Protein AF-A0A7Z9CWV0-F1 (afdb_monomer_lite)

Foldseek 3Di:
DDVVVVVVVVVVVVVVVVVVVVVVPPDPPPPVVCVLQPPLLLVLLQVLQVLPPVRLQVLQVLVQADDPVSPGRDSVVVCLQSDPVHPHHDDVVSSVSSCVVSVHCSNVQSVQVVVVHGDADADDDPPDDLVCLVVLVVQLVVLVVVLVVLVCVCPVVPDRDPVSVVVNVVSVSVNVNSVNNSVVSCCVVPPDPDPPPPVVPPDPDDDPDDDPDDDDDDD

Structure (mmCIF, N/CA/C/O backbone):
data_AF-A0A7Z9CWV0-F1
#
_entry.id   AF-A0A7Z9CWV0-F1
#
loop_
_atom_site.group_PDB
_atom_site.id
_atom_site.type_symbol
_atom_site.label_atom_id
_atom_site.label_alt_id
_atom_site.label_comp_id
_atom_site.label_asym_id
_atom_site.label_entity_id
_atom_site.label_seq_id
_atom_site.pdbx_PDB_ins_code
_atom_site.Cartn_x
_atom_site.Cartn_y
_atom_site.Cartn_z
_atom_site.occupancy
_atom_site.B_iso_or_equiv
_atom_site.auth_seq_id
_atom_site.auth_comp_id
_atom_site.auth_asym_id
_atom_site.auth_atom_id
_atom_site.pdbx_PDB_model_num
ATOM 1 N N . MET A 1 1 ? -2.417 -56.292 -56.682 1.00 54.19 1 MET A N 1
ATOM 2 C CA . MET A 1 1 ? -2.441 -55.593 -55.379 1.00 54.19 1 MET A CA 1
ATOM 3 C C . MET A 1 1 ? -1.048 -55.048 -55.139 1.00 54.19 1 MET A C 1
ATOM 5 O O . MET A 1 1 ? -0.138 -55.827 -54.894 1.00 54.19 1 MET A O 1
ATOM 9 N N . ASP A 1 2 ? -0.863 -53.747 -55.350 1.00 70.00 2 ASP A N 1
ATOM 10 C CA . ASP A 1 2 ? 0.458 -53.117 -55.401 1.00 70.00 2 ASP A CA 1
ATOM 11 C C . ASP A 1 2 ? 0.915 -52.701 -53.991 1.00 70.00 2 ASP A C 1
ATOM 13 O O . ASP A 1 2 ? 0.515 -51.662 -53.455 1.00 70.00 2 ASP A O 1
ATOM 17 N N . TYR A 1 3 ? 1.692 -53.579 -53.351 1.00 63.16 3 TYR A N 1
ATOM 18 C CA . TYR A 1 3 ? 2.145 -53.441 -51.962 1.00 63.16 3 TYR A CA 1
ATOM 19 C C . TYR A 1 3 ? 2.967 -52.164 -51.726 1.00 63.16 3 TYR A C 1
ATOM 21 O O . TYR A 1 3 ? 2.880 -51.568 -50.651 1.00 63.16 3 TYR A O 1
ATOM 29 N N . LEU A 1 4 ? 3.706 -51.695 -52.735 1.00 71.12 4 LEU A N 1
ATOM 30 C CA . LEU A 1 4 ? 4.510 -50.473 -52.649 1.00 71.12 4 LEU A CA 1
ATOM 31 C C . LEU A 1 4 ? 3.633 -49.222 -52.485 1.00 71.12 4 LEU A C 1
ATOM 33 O O . LEU A 1 4 ? 3.921 -48.364 -51.648 1.00 71.12 4 LEU A O 1
ATOM 37 N N . SER A 1 5 ? 2.504 -49.165 -53.199 1.00 76.81 5 SER A N 1
ATOM 38 C CA . SER A 1 5 ? 1.524 -48.076 -53.083 1.00 76.81 5 SER A CA 1
ATOM 39 C C . SER A 1 5 ? 0.884 -48.018 -51.690 1.00 76.81 5 SER A C 1
ATOM 41 O O . SER A 1 5 ? 0.669 -46.936 -51.135 1.00 76.81 5 SER A O 1
ATOM 43 N N . ALA A 1 6 ? 0.599 -49.181 -51.095 1.00 74.38 6 ALA A N 1
ATOM 44 C CA . ALA A 1 6 ? 0.007 -49.267 -49.762 1.00 74.38 6 ALA A CA 1
ATOM 45 C C . ALA A 1 6 ? 0.977 -48.785 -48.668 1.00 74.38 6 ALA A C 1
ATOM 47 O O . ALA A 1 6 ? 0.573 -48.030 -47.781 1.00 74.38 6 ALA A O 1
ATOM 48 N N . ILE A 1 7 ? 2.261 -49.146 -48.771 1.00 77.94 7 ILE A N 1
ATOM 49 C CA . ILE A 1 7 ? 3.304 -48.733 -47.819 1.00 77.94 7 ILE A CA 1
ATOM 50 C C . ILE A 1 7 ? 3.534 -47.216 -47.877 1.00 77.94 7 ILE A C 1
ATOM 52 O O . ILE A 1 7 ? 3.599 -46.565 -46.833 1.00 77.94 7 ILE A O 1
ATOM 56 N N . GLN A 1 8 ? 3.574 -46.620 -49.075 1.00 76.00 8 GLN A N 1
ATOM 57 C CA . GLN A 1 8 ? 3.697 -45.162 -49.220 1.00 76.00 8 GLN A CA 1
ATOM 58 C C . GLN A 1 8 ? 2.506 -44.409 -48.616 1.00 76.00 8 GLN A C 1
ATOM 60 O O . GLN A 1 8 ? 2.696 -43.404 -47.928 1.00 76.00 8 GLN A O 1
ATOM 65 N N . LYS A 1 9 ? 1.277 -44.901 -48.816 1.00 79.12 9 LYS A N 1
ATOM 66 C CA . LYS A 1 9 ? 0.073 -44.293 -48.225 1.00 79.12 9 LYS A CA 1
ATOM 67 C C . LYS A 1 9 ? 0.098 -44.348 -46.695 1.00 79.12 9 LYS A C 1
ATOM 69 O O . LYS A 1 9 ? -0.224 -43.348 -46.052 1.00 79.12 9 LYS A O 1
ATOM 74 N N . LEU A 1 10 ? 0.544 -45.469 -46.127 1.00 78.00 10 LEU A N 1
ATOM 75 C CA . LEU A 1 10 ? 0.729 -45.640 -44.683 1.00 78.00 10 LEU A CA 1
ATOM 76 C C . LEU A 1 10 ? 1.792 -44.690 -44.119 1.00 78.00 10 LEU A C 1
ATOM 78 O O . LEU A 1 10 ? 1.538 -44.022 -43.119 1.00 78.00 10 LEU A O 1
ATOM 82 N N . ALA A 1 11 ? 2.941 -44.551 -44.785 1.00 72.31 11 ALA A N 1
ATOM 83 C CA . ALA A 1 11 ? 4.003 -43.639 -44.356 1.00 72.31 11 ALA A CA 1
ATOM 84 C C . ALA A 1 11 ? 3.541 -42.168 -44.344 1.00 72.31 11 ALA A C 1
ATOM 86 O O . ALA A 1 11 ? 3.802 -41.433 -43.389 1.00 72.31 11 ALA A O 1
ATOM 87 N N . VAL A 1 12 ? 2.785 -41.745 -45.364 1.00 76.06 12 VAL A N 1
ATOM 88 C CA . VAL A 1 12 ? 2.207 -40.391 -45.433 1.00 76.06 12 VAL A CA 1
ATOM 89 C C . VAL A 1 12 ? 1.156 -40.175 -44.340 1.00 76.06 12 VAL A C 1
ATOM 91 O O . VAL A 1 12 ? 1.118 -39.107 -43.726 1.00 76.06 12 VAL A O 1
ATOM 94 N N . GLN A 1 13 ? 0.315 -41.174 -44.061 1.00 69.56 13 GLN A N 1
ATOM 95 C CA . GLN A 1 13 ? -0.677 -41.096 -42.986 1.00 69.56 13 GLN A CA 1
ATOM 96 C C . GLN A 1 13 ? -0.030 -41.021 -41.602 1.00 69.56 13 GLN A C 1
ATOM 98 O O . GLN A 1 13 ? -0.477 -40.216 -40.784 1.00 69.56 13 GLN A O 1
ATOM 103 N N . LEU A 1 14 ? 1.031 -41.794 -41.352 1.00 66.25 14 LEU A N 1
ATOM 104 C CA . LEU A 1 14 ? 1.787 -41.757 -40.098 1.00 66.25 14 LEU A CA 1
ATOM 105 C C . LEU A 1 14 ? 2.478 -40.401 -39.901 1.00 66.25 14 LEU A C 1
ATOM 107 O O . LEU A 1 14 ? 2.337 -39.807 -38.835 1.00 66.25 14 LEU A O 1
ATOM 111 N N . ARG A 1 15 ? 3.103 -39.837 -40.946 1.00 64.69 15 ARG A N 1
ATOM 112 C CA . ARG A 1 15 ? 3.696 -38.487 -40.889 1.00 64.69 15 ARG A CA 1
ATOM 113 C C . ARG A 1 15 ? 2.646 -37.404 -40.601 1.00 64.69 15 ARG A C 1
ATOM 115 O O . ARG A 1 15 ? 2.866 -36.551 -39.750 1.00 64.69 15 ARG A O 1
ATOM 122 N N . LYS A 1 16 ? 1.467 -37.468 -41.236 1.00 64.75 16 LYS A N 1
ATOM 123 C CA . LYS A 1 16 ? 0.340 -36.550 -40.954 1.00 64.75 16 LYS A CA 1
ATOM 124 C C . LYS A 1 16 ? -0.263 -36.733 -39.557 1.00 64.75 16 LYS A C 1
ATOM 126 O O . LYS A 1 16 ? -0.931 -35.832 -39.058 1.00 64.75 16 LYS A O 1
ATOM 131 N N . ARG A 1 17 ? -0.121 -37.911 -38.946 1.00 59.34 17 ARG A N 1
ATOM 132 C CA . ARG A 1 17 ? -0.566 -38.172 -37.568 1.00 59.34 17 ARG A CA 1
ATOM 133 C C . ARG A 1 17 ? 0.427 -37.599 -36.562 1.00 59.34 17 ARG A C 1
ATOM 135 O O . ARG A 1 17 ? -0.011 -36.958 -35.618 1.00 59.34 17 ARG A O 1
ATOM 142 N N . ASN A 1 18 ? 1.726 -37.746 -36.821 1.00 52.91 18 ASN A N 1
ATOM 143 C CA . ASN A 1 18 ? 2.777 -37.153 -35.996 1.00 52.91 18 ASN A CA 1
ATOM 144 C C . ASN A 1 18 ? 2.731 -35.622 -36.030 1.00 52.91 18 ASN A C 1
ATOM 146 O O . ASN A 1 18 ? 2.699 -35.030 -34.964 1.00 52.91 18 ASN A O 1
ATOM 150 N N . HIS A 1 19 ? 2.578 -34.990 -37.201 1.00 53.50 19 HIS A N 1
ATOM 151 C CA . HIS A 1 19 ? 2.419 -33.529 -37.264 1.00 53.50 19 HIS A CA 1
ATOM 152 C C . HIS A 1 19 ? 1.150 -33.023 -36.561 1.00 53.50 19 HIS A C 1
ATOM 154 O O . HIS A 1 19 ? 1.193 -31.995 -35.899 1.00 53.50 19 HIS A O 1
ATOM 160 N N . ARG A 1 20 ? 0.034 -33.767 -36.624 1.00 52.03 20 ARG A N 1
ATOM 161 C CA . ARG A 1 20 ? -1.176 -33.424 -35.851 1.00 52.03 20 ARG A CA 1
ATOM 162 C C . ARG A 1 20 ? -0.990 -33.605 -34.343 1.00 52.03 20 ARG A C 1
ATOM 164 O O . ARG A 1 20 ? -1.567 -32.843 -33.579 1.00 52.03 20 ARG A O 1
ATOM 171 N N . ASN A 1 21 ? -0.197 -34.586 -33.912 1.00 50.38 21 ASN A N 1
ATOM 172 C CA . ASN A 1 21 ? 0.154 -34.759 -32.501 1.00 50.38 21 ASN A CA 1
ATOM 173 C C . ASN A 1 21 ? 1.151 -33.691 -32.020 1.00 50.38 21 ASN A C 1
ATOM 175 O O . ASN A 1 21 ? 1.029 -33.248 -30.885 1.00 50.38 21 ASN A O 1
ATOM 179 N N . GLU A 1 22 ? 2.074 -33.241 -32.874 1.00 49.53 22 GLU A N 1
ATOM 180 C CA . GLU A 1 22 ? 2.975 -32.113 -32.596 1.00 49.53 22 GLU A CA 1
ATOM 181 C C . GLU A 1 22 ? 2.195 -30.788 -32.489 1.00 49.53 22 GLU A C 1
ATOM 183 O O . GLU A 1 22 ? 2.432 -30.022 -31.555 1.00 49.53 22 GLU A O 1
ATOM 188 N N . GLU A 1 23 ? 1.194 -30.555 -33.352 1.00 45.69 23 GLU A N 1
ATOM 189 C CA . GLU A 1 23 ? 0.276 -29.402 -33.264 1.00 45.69 23 GLU A CA 1
ATOM 190 C C . GLU A 1 23 ? -0.629 -29.440 -32.018 1.00 45.69 23 GLU A C 1
ATOM 192 O O . GLU A 1 23 ? -0.936 -28.395 -31.446 1.00 45.69 23 GLU A O 1
ATOM 197 N N . LEU A 1 24 ? -1.012 -30.629 -31.535 1.00 47.25 24 LEU A N 1
ATOM 198 C CA . LEU A 1 24 ? -1.749 -30.809 -30.272 1.00 47.25 24 LEU A CA 1
ATOM 199 C C . LEU A 1 24 ? -0.884 -30.583 -29.018 1.00 47.25 24 LEU A C 1
ATOM 201 O O . LEU A 1 24 ? -1.423 -30.473 -27.916 1.00 47.25 24 LEU A O 1
ATOM 205 N N . THR A 1 25 ? 0.436 -30.474 -29.185 1.00 42.81 25 THR A N 1
ATOM 206 C CA . THR A 1 25 ? 1.398 -30.121 -28.130 1.00 42.81 25 THR A CA 1
ATOM 207 C C . THR A 1 25 ? 2.013 -28.734 -28.320 1.00 42.81 25 THR A C 1
ATOM 209 O O . THR A 1 25 ? 3.060 -28.442 -27.745 1.00 42.81 25 THR A O 1
ATOM 212 N N . VAL A 1 26 ? 1.375 -27.840 -29.086 1.00 46.00 26 VAL A N 1
ATOM 213 C CA . VAL A 1 26 ? 1.694 -26.408 -29.001 1.00 46.00 26 VAL A CA 1
ATOM 214 C C . VAL A 1 26 ? 1.243 -25.940 -27.620 1.00 46.00 26 VAL A C 1
ATOM 216 O O . VAL A 1 26 ? 0.052 -25.879 -27.318 1.00 46.00 26 VAL A O 1
ATOM 219 N N . GLY A 1 27 ? 2.236 -25.742 -26.753 1.00 49.44 27 GLY A N 1
ATOM 220 C CA . GLY A 1 27 ? 2.089 -25.622 -25.312 1.00 49.44 27 GLY A CA 1
ATOM 221 C C . GLY A 1 27 ? 0.950 -24.707 -24.890 1.00 49.44 27 GLY A C 1
ATOM 222 O O . GLY A 1 27 ? 1.013 -23.493 -25.076 1.00 49.44 27 GLY A O 1
ATOM 223 N N . LYS A 1 28 ? -0.047 -25.286 -24.210 1.00 47.38 28 LYS A N 1
ATOM 224 C CA . LYS A 1 28 ? -0.750 -24.531 -23.176 1.00 47.38 28 LYS A CA 1
ATOM 225 C C . LYS A 1 28 ? 0.336 -24.044 -22.233 1.00 47.38 28 LYS A C 1
ATOM 227 O O . LYS A 1 28 ? 0.983 -24.861 -21.575 1.00 47.38 28 LYS A O 1
ATOM 232 N N . GLU A 1 29 ? 0.607 -22.744 -22.265 1.00 52.81 29 GLU A N 1
ATOM 233 C CA . GLU A 1 29 ? 1.508 -22.138 -21.303 1.00 52.81 29 GLU A CA 1
ATOM 234 C C . GLU A 1 29 ? 1.082 -22.611 -19.913 1.00 52.81 29 GLU A C 1
ATOM 236 O O . GLU A 1 29 ? -0.108 -22.556 -19.594 1.00 52.81 29 GLU A O 1
ATOM 241 N N . PRO A 1 30 ? 2.001 -23.187 -19.128 1.00 54.84 30 PRO A N 1
ATOM 242 C CA . PRO A 1 30 ? 1.620 -23.774 -17.861 1.00 54.84 30 PRO A CA 1
ATOM 243 C C . PRO A 1 30 ? 1.053 -22.677 -16.957 1.00 54.84 30 PRO A C 1
ATOM 245 O O . PRO A 1 30 ? 1.589 -21.572 -16.921 1.00 54.84 30 PRO A O 1
ATOM 248 N N . GLU A 1 31 ? -0.026 -22.996 -16.244 1.00 53.91 31 GLU A N 1
ATOM 249 C CA . GLU A 1 31 ? -0.829 -22.079 -15.417 1.00 53.91 31 GLU A CA 1
ATOM 250 C C . GLU A 1 31 ? 0.042 -21.195 -14.497 1.00 53.91 31 GLU A C 1
ATOM 252 O O . GLU A 1 31 ? -0.200 -19.995 -14.362 1.00 53.91 31 GLU A O 1
ATOM 257 N N . TRP A 1 32 ? 1.174 -21.739 -14.025 1.00 54.62 32 TRP A N 1
ATOM 258 C CA . TRP A 1 32 ? 2.161 -21.025 -13.210 1.00 54.62 32 TRP A CA 1
ATOM 259 C C . TRP A 1 32 ? 2.758 -19.772 -13.866 1.00 54.62 32 TRP A C 1
ATOM 261 O O . TRP A 1 32 ? 3.225 -18.881 -13.159 1.00 54.62 32 TRP A O 1
ATOM 271 N N . LYS A 1 33 ? 2.796 -19.670 -15.204 1.00 55.62 33 LYS A N 1
ATOM 272 C CA . LYS A 1 33 ? 3.286 -18.462 -15.893 1.00 55.62 33 LYS A CA 1
ATOM 273 C C . LYS A 1 33 ? 2.402 -17.253 -15.588 1.00 55.62 33 LYS A C 1
ATOM 275 O O . LYS A 1 33 ? 2.931 -16.156 -15.445 1.00 55.62 33 LYS A O 1
ATOM 280 N N . VAL A 1 34 ? 1.093 -17.465 -15.440 1.00 59.59 34 VAL A N 1
ATOM 281 C CA . VAL A 1 34 ? 0.138 -16.433 -15.005 1.00 59.59 34 VAL A CA 1
ATOM 282 C C . VAL A 1 34 ? 0.316 -16.137 -13.513 1.00 59.59 34 VAL A C 1
ATOM 284 O O . VAL A 1 34 ? 0.242 -14.978 -13.105 1.00 59.59 34 VAL A O 1
ATOM 287 N N . ASP A 1 35 ? 0.643 -17.153 -12.711 1.00 66.94 35 ASP A N 1
ATOM 288 C CA . ASP A 1 35 ? 0.876 -16.994 -11.268 1.00 66.94 35 ASP A CA 1
ATOM 289 C C . ASP A 1 35 ? 2.142 -16.195 -10.933 1.00 66.94 35 ASP A C 1
ATOM 291 O O . ASP A 1 35 ? 2.212 -15.575 -9.872 1.00 66.94 35 ASP A O 1
ATOM 295 N N . LYS A 1 36 ? 3.144 -16.169 -11.824 1.00 76.81 36 LYS A N 1
ATOM 296 C CA . LYS A 1 36 ? 4.397 -15.429 -11.592 1.00 76.81 36 LYS A CA 1
ATOM 297 C C . LYS A 1 36 ? 4.205 -13.919 -11.497 1.00 76.81 36 LYS A C 1
ATOM 299 O O . LYS A 1 36 ? 4.936 -13.264 -10.758 1.00 76.81 36 LYS A O 1
ATOM 304 N N . GLN A 1 37 ? 3.263 -13.369 -12.258 1.00 86.88 37 GLN A N 1
ATOM 305 C CA . GLN A 1 37 ? 2.945 -11.946 -12.229 1.00 86.88 37 GLN A CA 1
ATOM 306 C C . GLN A 1 37 ? 1.440 -11.745 -12.459 1.00 86.88 37 GLN A C 1
ATOM 308 O O . GLN A 1 37 ? 0.993 -11.475 -13.577 1.00 86.88 37 GLN A O 1
ATOM 313 N N . PRO A 1 38 ? 0.631 -11.903 -11.403 1.00 89.94 38 PRO A N 1
ATOM 314 C CA . PRO A 1 38 ? -0.812 -11.917 -11.542 1.00 89.94 38 PRO A CA 1
ATOM 315 C C . PRO A 1 38 ? -1.363 -10.528 -11.886 1.00 89.94 38 PRO A C 1
ATOM 317 O O . PRO A 1 38 ? -0.823 -9.496 -11.482 1.00 89.94 38 PRO A O 1
ATOM 320 N N . ALA A 1 39 ? -2.501 -10.498 -12.584 1.00 91.50 39 ALA A N 1
ATOM 321 C CA . ALA A 1 39 ? -3.106 -9.261 -13.084 1.00 91.50 39 ALA A CA 1
ATOM 322 C C . ALA A 1 39 ? -3.410 -8.226 -11.984 1.00 91.50 39 ALA A C 1
ATOM 324 O O . ALA A 1 39 ? -3.278 -7.028 -12.225 1.00 91.50 39 ALA A O 1
ATOM 325 N N . TRP A 1 40 ? -3.767 -8.673 -10.774 1.00 93.25 40 TRP A N 1
ATOM 326 C CA . TRP A 1 40 ? -4.017 -7.781 -9.635 1.00 93.25 40 TRP A CA 1
ATOM 327 C C . TRP A 1 40 ? -2.750 -7.027 -9.202 1.00 93.25 40 TRP A C 1
ATOM 329 O O . TRP A 1 40 ? -2.824 -5.843 -8.880 1.00 93.25 40 TRP A O 1
ATOM 339 N N . LEU A 1 41 ? -1.583 -7.679 -9.250 1.00 94.31 41 LEU A N 1
ATOM 340 C CA . LEU A 1 41 ? -0.305 -7.066 -8.890 1.00 94.31 41 LEU A CA 1
ATOM 341 C C . LEU A 1 41 ? 0.132 -6.082 -9.975 1.00 94.31 41 LEU A C 1
ATOM 343 O O . LEU A 1 41 ? 0.532 -4.962 -9.672 1.00 94.31 41 LEU A O 1
ATOM 347 N N . VAL A 1 42 ? -0.019 -6.467 -11.247 1.00 95.31 42 VAL A N 1
ATOM 348 C CA . VAL A 1 42 ? 0.245 -5.576 -12.389 1.00 95.31 42 VAL A CA 1
ATOM 349 C C . VAL A 1 42 ? -0.628 -4.324 -12.313 1.00 95.31 42 VAL A C 1
ATOM 351 O O . VAL A 1 42 ? -0.129 -3.222 -12.528 1.00 95.31 42 VAL A O 1
ATOM 354 N N . ALA A 1 43 ? -1.914 -4.466 -11.985 1.00 96.56 43 ALA A N 1
ATOM 355 C CA . ALA A 1 43 ? -2.818 -3.332 -11.824 1.00 96.56 43 ALA A CA 1
ATOM 356 C C . ALA A 1 43 ? -2.360 -2.387 -10.701 1.00 96.56 43 ALA A C 1
ATOM 358 O O . ALA A 1 43 ? -2.333 -1.174 -10.909 1.00 96.56 43 ALA A O 1
ATOM 359 N N . ALA A 1 44 ? -1.938 -2.931 -9.556 1.00 97.69 44 ALA A N 1
ATOM 360 C CA . ALA A 1 44 ? -1.411 -2.141 -8.447 1.00 97.69 44 ALA A CA 1
ATOM 361 C C . ALA A 1 44 ? -0.129 -1.381 -8.828 1.00 97.69 44 ALA A C 1
ATOM 363 O O . ALA A 1 44 ? -0.044 -0.181 -8.586 1.00 97.69 44 ALA A O 1
ATOM 364 N N . ILE A 1 45 ? 0.823 -2.037 -9.504 1.00 98.00 45 ILE A N 1
ATOM 365 C CA . ILE A 1 45 ? 2.066 -1.398 -9.974 1.00 98.00 45 ILE A CA 1
ATOM 366 C C . ILE A 1 45 ? 1.762 -0.278 -10.974 1.00 98.00 45 ILE A C 1
ATOM 368 O O . ILE A 1 45 ? 2.310 0.815 -10.870 1.00 98.00 45 ILE A O 1
ATOM 372 N N . ARG A 1 46 ? 0.860 -0.520 -11.934 1.00 97.94 46 ARG A N 1
ATOM 373 C CA . ARG A 1 46 ? 0.451 0.506 -12.904 1.00 97.94 46 ARG A CA 1
ATOM 374 C C . ARG A 1 46 ? -0.187 1.711 -12.224 1.00 97.94 46 ARG A C 1
ATOM 376 O O . ARG A 1 46 ? 0.058 2.829 -12.660 1.00 97.94 46 ARG A O 1
ATOM 383 N N . ARG A 1 47 ? -0.984 1.484 -11.176 1.00 97.94 47 ARG A N 1
ATOM 384 C CA . ARG A 1 47 ? -1.594 2.554 -10.383 1.00 97.94 47 ARG A CA 1
ATOM 385 C C . ARG A 1 47 ? -0.538 3.362 -9.630 1.00 97.94 47 ARG A C 1
ATOM 387 O O . ARG A 1 47 ? -0.547 4.576 -9.732 1.00 97.94 47 ARG A O 1
ATOM 394 N N . THR A 1 48 ? 0.414 2.695 -8.976 1.00 98.25 48 THR A N 1
ATOM 395 C CA . THR A 1 48 ? 1.568 3.351 -8.340 1.00 98.25 48 THR A CA 1
ATOM 396 C C . THR A 1 48 ? 2.357 4.213 -9.322 1.00 98.25 48 THR A C 1
ATOM 398 O O . THR A 1 48 ? 2.670 5.351 -9.005 1.00 98.25 48 THR A O 1
ATOM 401 N N . ILE A 1 49 ? 2.639 3.704 -10.527 1.00 98.06 49 ILE A N 1
ATOM 402 C CA . ILE A 1 49 ? 3.325 4.489 -11.562 1.00 98.06 49 ILE A CA 1
ATOM 403 C C . ILE A 1 49 ? 2.470 5.683 -11.995 1.00 98.06 49 ILE A C 1
ATOM 405 O O . ILE A 1 49 ? 3.007 6.763 -12.180 1.00 98.06 49 ILE A O 1
ATOM 409 N N . ALA A 1 50 ? 1.159 5.508 -12.173 1.00 97.25 50 ALA A N 1
ATOM 410 C CA . ALA A 1 50 ? 0.268 6.580 -12.615 1.00 97.25 50 ALA A CA 1
ATOM 411 C C . ALA A 1 50 ? 0.144 7.738 -11.609 1.00 97.25 50 ALA A C 1
ATOM 413 O O . ALA A 1 50 ? -0.139 8.854 -12.034 1.00 97.25 50 ALA A O 1
ATOM 414 N N . ASP A 1 51 ? 0.369 7.476 -10.319 1.00 97.06 51 ASP A N 1
ATOM 415 C CA . ASP A 1 51 ? 0.337 8.493 -9.262 1.00 97.06 51 ASP A CA 1
ATOM 416 C C . ASP A 1 51 ? 1.662 9.280 -9.139 1.00 97.06 51 ASP A C 1
ATOM 418 O O . ASP A 1 51 ? 1.715 10.271 -8.412 1.00 97.06 51 ASP A O 1
ATOM 422 N N . LEU A 1 52 ? 2.723 8.891 -9.862 1.00 97.12 52 LEU A N 1
ATOM 423 C CA . LEU A 1 52 ? 3.940 9.702 -9.980 1.00 97.12 52 LEU A CA 1
ATOM 424 C C . LEU A 1 52 ? 3.688 10.932 -10.877 1.00 97.12 52 LEU A C 1
ATOM 426 O O . LEU A 1 52 ? 3.047 10.781 -11.925 1.00 97.12 52 LEU A O 1
ATOM 430 N N . PRO A 1 53 ? 4.227 12.122 -10.538 1.00 95.19 53 PRO A N 1
ATOM 431 C CA . PRO A 1 53 ? 4.065 13.356 -11.315 1.00 95.19 53 PRO A CA 1
ATOM 432 C C . PRO A 1 53 ? 4.266 13.215 -12.833 1.00 95.19 53 PRO A C 1
ATOM 434 O O . PRO A 1 53 ? 3.499 13.788 -13.612 1.00 95.19 53 PRO A O 1
ATOM 437 N N . HIS A 1 54 ? 5.262 12.436 -13.266 1.00 95.44 54 HIS A N 1
ATOM 438 C CA . HIS A 1 54 ? 5.557 12.180 -14.683 1.00 95.44 54 HIS A CA 1
ATOM 439 C C . HIS A 1 54 ? 5.381 10.711 -15.095 1.00 95.44 54 HIS A C 1
ATOM 441 O O . HIS A 1 54 ? 5.868 10.270 -16.145 1.00 95.44 54 HIS A O 1
ATOM 447 N N . GLY A 1 55 ? 4.635 9.938 -14.306 1.00 96.81 55 GLY A N 1
ATOM 448 C CA . GLY A 1 55 ? 4.223 8.588 -14.658 1.00 96.81 55 GLY A CA 1
ATOM 449 C C . GLY A 1 55 ? 5.392 7.640 -14.947 1.00 96.81 55 GLY A C 1
ATOM 450 O O . GLY A 1 55 ? 6.331 7.495 -14.169 1.00 96.81 55 GLY A O 1
ATOM 451 N N . TYR A 1 56 ? 5.343 6.981 -16.110 1.00 97.44 56 TYR A N 1
ATOM 452 C CA . TYR A 1 56 ? 6.361 6.009 -16.535 1.00 97.44 56 TYR A CA 1
ATOM 453 C C . TYR A 1 56 ? 7.746 6.616 -16.781 1.00 97.44 56 TYR A C 1
ATOM 455 O O . TYR A 1 56 ? 8.725 5.875 -16.775 1.00 97.44 56 TYR A O 1
ATOM 463 N N . GLU A 1 57 ? 7.830 7.917 -17.061 1.00 96.88 57 GLU A N 1
ATOM 464 C CA . GLU A 1 57 ? 9.108 8.586 -17.318 1.00 96.88 57 GLU A CA 1
ATOM 465 C C . GLU A 1 57 ? 9.916 8.702 -16.030 1.00 96.88 57 GLU A C 1
ATOM 467 O O . GLU A 1 57 ? 10.995 8.128 -15.925 1.00 96.88 57 GLU A O 1
ATOM 472 N N . GLU A 1 58 ? 9.308 9.302 -15.012 1.00 97.31 58 GLU A N 1
ATOM 473 C CA . GLU A 1 58 ? 9.871 9.402 -13.667 1.00 97.31 58 GLU A CA 1
ATOM 474 C C . GLU A 1 58 ? 10.064 8.027 -13.024 1.00 97.31 58 GLU A C 1
ATOM 476 O O . GLU A 1 58 ? 11.083 7.785 -12.387 1.00 97.31 58 GLU A O 1
ATOM 481 N N . ALA A 1 59 ? 9.164 7.065 -13.261 1.00 98.12 59 ALA A N 1
ATOM 482 C CA . ALA A 1 59 ? 9.387 5.696 -12.802 1.00 98.12 59 ALA A CA 1
ATOM 483 C C . ALA A 1 59 ? 10.668 5.076 -13.389 1.00 98.12 59 ALA A C 1
ATOM 485 O O . ALA A 1 59 ? 11.372 4.340 -12.699 1.00 98.12 59 ALA A O 1
ATOM 486 N N . ALA A 1 60 ? 10.975 5.346 -14.662 1.00 97.94 60 ALA A N 1
ATOM 487 C CA . ALA A 1 60 ? 12.202 4.861 -15.283 1.00 97.94 60 ALA A CA 1
ATOM 488 C C . ALA A 1 60 ? 13.434 5.578 -14.709 1.00 97.94 60 ALA A C 1
ATOM 490 O O . ALA A 1 60 ? 14.427 4.912 -14.430 1.00 97.94 60 ALA A O 1
ATOM 491 N N . GLU A 1 61 ? 13.352 6.886 -14.456 1.00 97.44 61 GLU A N 1
ATOM 492 C CA . GLU A 1 61 ? 14.423 7.662 -13.813 1.00 97.44 61 GLU A CA 1
ATOM 493 C C . GLU A 1 61 ? 14.725 7.178 -12.391 1.00 97.44 61 GLU A C 1
ATOM 495 O O . GLU A 1 61 ? 15.881 6.885 -12.081 1.00 97.44 61 GLU A O 1
ATOM 500 N N . ILE A 1 62 ? 13.695 7.012 -11.552 1.00 97.69 62 ILE A N 1
ATOM 501 C CA . ILE A 1 62 ? 13.813 6.504 -10.173 1.00 97.69 62 ILE A CA 1
ATOM 502 C C . ILE A 1 62 ? 14.493 5.129 -10.154 1.00 97.69 62 ILE A C 1
ATOM 504 O O . ILE A 1 62 ? 15.300 4.835 -9.273 1.00 97.69 62 ILE A O 1
ATOM 508 N N . LEU A 1 63 ? 14.178 4.278 -11.134 1.00 97.56 63 LEU A N 1
ATOM 509 C CA . LEU A 1 63 ? 14.747 2.935 -11.261 1.00 97.56 63 LEU A CA 1
ATOM 510 C C . LEU A 1 63 ? 16.098 2.902 -11.995 1.00 97.56 63 LEU A C 1
ATOM 512 O O . LEU A 1 63 ? 16.660 1.821 -12.176 1.00 97.56 63 LEU A O 1
ATOM 516 N N . GLY A 1 64 ? 16.622 4.053 -12.427 1.00 96.50 64 GLY A N 1
ATOM 517 C CA . GLY A 1 64 ? 17.890 4.151 -13.148 1.00 96.50 64 GLY A CA 1
ATOM 518 C C . GLY A 1 64 ? 17.872 3.489 -14.529 1.00 96.50 64 GLY A C 1
ATOM 519 O O . GLY A 1 64 ? 18.898 2.990 -14.991 1.00 96.50 64 GLY A O 1
ATOM 520 N N . LEU A 1 65 ? 16.709 3.428 -15.182 1.00 96.31 65 LEU A N 1
ATOM 521 C CA . LEU A 1 65 ? 16.530 2.800 -16.488 1.00 96.31 65 LEU A CA 1
ATOM 522 C C . LEU A 1 65 ? 16.644 3.838 -17.598 1.00 96.31 65 LEU A C 1
ATOM 524 O O . LEU A 1 65 ? 15.691 4.560 -17.891 1.00 96.31 65 LEU A O 1
ATOM 528 N N . TYR A 1 66 ? 17.787 3.834 -18.274 1.00 96.25 66 TYR A N 1
ATOM 529 C CA . TYR A 1 66 ? 18.060 4.705 -19.410 1.00 96.25 66 TYR A CA 1
ATOM 530 C C . TYR A 1 66 ? 18.221 3.905 -20.702 1.00 96.25 66 TYR A C 1
ATOM 532 O O . TYR A 1 66 ? 18.457 2.690 -20.701 1.00 96.25 66 TYR A O 1
ATOM 540 N N . LYS A 1 67 ? 18.023 4.582 -21.833 1.00 95.00 67 LYS A N 1
ATOM 541 C CA . LYS A 1 67 ? 18.396 4.053 -23.147 1.00 95.00 67 LYS A CA 1
ATOM 542 C C . LYS A 1 67 ? 19.919 4.070 -23.291 1.00 95.00 67 LYS A C 1
ATOM 544 O O . LYS A 1 67 ? 20.638 4.519 -22.411 1.00 95.00 67 LYS A O 1
ATOM 549 N N . SER A 1 68 ? 20.421 3.610 -24.436 1.00 92.38 68 SER A N 1
ATOM 550 C CA . SER A 1 68 ? 21.860 3.587 -24.740 1.00 92.38 68 SER A CA 1
ATOM 551 C C . SER A 1 68 ? 22.541 4.963 -24.747 1.00 92.38 68 SER A C 1
ATOM 553 O O . SER A 1 68 ? 23.748 5.029 -24.943 1.00 92.38 68 SER A O 1
ATOM 555 N N . ASP A 1 69 ? 21.773 6.046 -24.644 1.00 92.56 69 ASP A N 1
ATOM 556 C CA . ASP A 1 69 ? 22.269 7.416 -24.556 1.00 92.56 69 ASP A CA 1
ATOM 557 C C . ASP A 1 69 ? 22.495 7.891 -23.108 1.00 92.56 69 ASP A C 1
ATOM 559 O O . ASP A 1 69 ? 22.914 9.030 -22.935 1.00 92.56 69 ASP A O 1
ATOM 563 N N . ASP A 1 70 ? 22.216 7.054 -22.096 1.00 89.62 70 ASP A N 1
ATOM 564 C CA . ASP A 1 70 ? 22.347 7.326 -20.650 1.00 89.62 70 ASP A CA 1
ATOM 565 C C . ASP A 1 70 ? 21.623 8.593 -20.149 1.00 89.62 70 ASP A C 1
ATOM 567 O O . ASP A 1 70 ? 21.845 9.052 -19.030 1.00 89.62 70 ASP A O 1
ATOM 571 N N . ILE A 1 71 ? 20.737 9.164 -20.971 1.00 91.94 71 ILE A N 1
ATOM 572 C CA . ILE A 1 71 ? 20.014 10.410 -20.680 1.00 91.94 71 ILE A CA 1
ATOM 573 C C . ILE A 1 71 ? 18.509 10.195 -20.820 1.00 91.94 71 ILE A C 1
ATOM 575 O O . ILE A 1 71 ? 17.738 10.736 -20.035 1.00 91.94 71 ILE A O 1
ATOM 579 N N . THR A 1 72 ? 18.063 9.396 -21.793 1.00 95.00 72 THR A N 1
ATOM 580 C CA . THR A 1 72 ? 16.633 9.223 -22.059 1.00 95.00 72 THR A CA 1
ATOM 581 C C . THR A 1 72 ? 16.043 8.103 -21.196 1.00 95.00 72 THR A C 1
ATOM 583 O O . THR A 1 72 ? 16.466 6.951 -21.351 1.00 95.00 72 THR A O 1
ATOM 586 N N . PRO A 1 73 ? 15.006 8.363 -20.374 1.00 95.94 73 PRO A N 1
ATOM 587 C CA . PRO A 1 73 ? 14.361 7.322 -19.577 1.00 95.94 73 PRO A CA 1
ATOM 588 C C . PRO A 1 73 ? 13.713 6.231 -20.448 1.00 95.94 73 PRO A C 1
ATOM 590 O O . PRO A 1 73 ? 12.970 6.495 -21.404 1.00 95.94 73 PRO A O 1
ATOM 593 N N . ALA A 1 74 ? 13.981 4.967 -20.122 1.00 95.31 74 ALA A N 1
ATOM 594 C CA . ALA A 1 74 ? 13.590 3.808 -20.924 1.00 95.31 74 ALA A CA 1
ATOM 595 C C . ALA A 1 74 ? 12.208 3.245 -20.535 1.00 95.31 74 ALA A C 1
ATOM 597 O O . ALA A 1 74 ? 12.082 2.146 -19.990 1.00 95.31 74 ALA A O 1
ATOM 598 N N . LYS A 1 75 ? 11.138 3.988 -20.851 1.00 95.44 75 LYS A N 1
ATOM 599 C CA . LYS A 1 75 ? 9.734 3.599 -20.572 1.00 95.44 75 LYS A CA 1
ATOM 600 C C . LYS A 1 75 ? 9.343 2.231 -21.146 1.00 95.44 75 LYS A C 1
ATOM 602 O O . LYS A 1 75 ? 8.558 1.491 -20.554 1.00 95.44 75 LYS A O 1
ATOM 607 N N . ASP A 1 76 ? 9.897 1.876 -22.300 1.00 94.88 76 ASP A N 1
ATOM 608 C CA . ASP A 1 76 ? 9.678 0.596 -22.973 1.00 94.88 76 ASP A CA 1
ATOM 609 C C . ASP A 1 76 ? 10.125 -0.598 -22.119 1.00 94.88 76 ASP A C 1
ATOM 611 O O . ASP A 1 76 ? 9.446 -1.626 -22.101 1.00 94.88 76 ASP A O 1
ATOM 615 N N . GLN A 1 77 ? 11.188 -0.447 -21.321 1.00 95.06 77 GLN A N 1
ATOM 616 C CA . GLN A 1 77 ? 11.629 -1.487 -20.392 1.00 95.06 77 GLN A CA 1
ATOM 617 C C . GLN A 1 77 ? 10.588 -1.789 -19.305 1.00 95.06 77 GLN A C 1
ATOM 619 O O . GLN A 1 77 ? 10.435 -2.952 -18.915 1.00 95.06 77 GLN A O 1
ATOM 624 N N . LEU A 1 78 ? 9.856 -0.774 -18.837 1.00 96.31 78 LEU A N 1
ATOM 625 C CA . LEU A 1 78 ? 8.762 -0.939 -17.877 1.00 96.31 78 LEU A CA 1
ATOM 626 C C . LEU A 1 78 ? 7.538 -1.572 -18.550 1.00 96.31 78 LEU A C 1
ATOM 628 O O . LEU A 1 78 ? 6.976 -2.535 -18.027 1.00 96.31 78 LEU A O 1
ATOM 632 N N . HIS A 1 79 ? 7.154 -1.095 -19.739 1.00 94.69 79 HIS A N 1
ATOM 633 C CA . HIS A 1 79 ? 6.033 -1.663 -20.495 1.00 94.69 79 HIS A CA 1
ATOM 634 C C . HIS A 1 79 ? 6.248 -3.144 -20.831 1.00 94.69 79 HIS A C 1
ATOM 636 O O . HIS A 1 79 ? 5.325 -3.945 -20.678 1.00 94.69 79 HIS A O 1
ATOM 642 N N . ASN A 1 80 ? 7.468 -3.535 -21.206 1.00 94.12 80 ASN A N 1
ATOM 643 C CA . ASN A 1 80 ? 7.816 -4.925 -21.503 1.00 94.12 80 ASN A CA 1
ATOM 644 C C . ASN A 1 80 ? 7.670 -5.856 -20.290 1.00 94.12 80 ASN A C 1
ATOM 646 O O . ASN A 1 80 ? 7.303 -7.015 -20.463 1.00 94.12 80 ASN A O 1
ATOM 650 N N . ARG A 1 81 ? 7.898 -5.342 -19.075 1.00 94.88 81 ARG A N 1
ATOM 651 C CA . ARG A 1 81 ? 7.748 -6.071 -17.801 1.00 94.88 81 ARG A CA 1
ATOM 652 C C . ARG A 1 81 ? 6.325 -6.074 -17.240 1.00 94.88 81 ARG A C 1
ATOM 654 O O . ARG A 1 81 ? 6.057 -6.800 -16.288 1.00 94.88 81 ARG A O 1
ATOM 661 N N . LEU A 1 82 ? 5.437 -5.234 -17.775 1.00 93.81 82 LEU A N 1
ATOM 662 C CA . LEU A 1 82 ? 4.046 -5.092 -17.323 1.00 93.81 82 LEU A CA 1
ATOM 663 C C . LEU A 1 82 ? 3.025 -5.550 -18.372 1.00 93.81 82 LEU A C 1
ATOM 665 O O . LEU A 1 82 ? 1.818 -5.437 -18.138 1.00 93.81 82 LEU A O 1
ATOM 669 N N . ARG A 1 83 ? 3.466 -6.018 -19.546 1.00 90.00 83 ARG A N 1
ATOM 670 C CA . ARG A 1 83 ? 2.580 -6.535 -20.598 1.00 90.00 83 ARG A CA 1
ATOM 671 C C . ARG A 1 83 ? 2.084 -7.940 -20.252 1.00 90.00 83 ARG A C 1
ATOM 673 O O . ARG A 1 83 ? 2.835 -8.780 -19.766 1.00 90.00 83 ARG A O 1
ATOM 680 N N . SER A 1 84 ? 0.824 -8.221 -20.570 1.00 85.38 84 SER A N 1
ATOM 681 C CA . SER A 1 84 ? 0.260 -9.570 -20.451 1.00 85.38 84 SER A CA 1
ATOM 682 C C . SER A 1 84 ? 0.950 -10.535 -21.424 1.00 85.38 84 SER A C 1
ATOM 684 O O . SER A 1 84 ? 1.277 -10.148 -22.547 1.00 85.38 84 SER A O 1
ATOM 686 N N . GLY A 1 85 ? 1.193 -11.780 -21.001 1.00 76.62 85 GLY A N 1
ATOM 687 C CA . GLY A 1 85 ? 1.952 -12.753 -21.806 1.00 76.62 85 GLY A CA 1
ATOM 688 C C . GLY A 1 85 ? 3.419 -12.349 -22.019 1.00 76.62 85 GLY A C 1
ATOM 689 O O . GLY A 1 85 ? 4.041 -12.715 -23.019 1.00 76.62 85 GLY A O 1
ATOM 690 N N . GLY A 1 86 ? 3.945 -11.508 -21.122 1.00 78.81 86 GLY A N 1
ATOM 691 C CA . GLY A 1 86 ? 5.352 -11.147 -21.018 1.00 78.81 86 GLY A CA 1
ATOM 692 C C . GLY A 1 86 ? 6.249 -12.337 -20.701 1.00 78.81 86 GLY A C 1
ATOM 693 O O . GLY A 1 86 ? 5.873 -13.221 -19.940 1.00 78.81 86 GLY A O 1
ATOM 694 N N . ASP A 1 87 ? 7.457 -12.340 -21.255 1.00 83.00 87 ASP A N 1
ATOM 695 C CA . ASP A 1 87 ? 8.564 -13.191 -20.809 1.00 83.00 87 ASP A CA 1
ATOM 696 C C . ASP A 1 87 ? 9.370 -12.542 -19.668 1.00 83.00 87 ASP A C 1
ATOM 698 O O . ASP A 1 87 ? 10.127 -13.217 -18.972 1.00 83.00 87 ASP A O 1
ATOM 702 N N . GLN A 1 88 ? 9.177 -11.238 -19.455 1.00 89.00 88 GLN A N 1
ATOM 703 C CA . GLN A 1 88 ? 9.813 -10.454 -18.403 1.00 89.00 88 GLN A CA 1
ATOM 704 C C . GLN A 1 88 ? 8.852 -10.216 -17.237 1.00 89.00 88 GLN A C 1
ATOM 706 O O . GLN A 1 88 ? 7.660 -10.001 -17.438 1.00 89.00 88 GLN A O 1
ATOM 711 N N . ILE A 1 89 ? 9.398 -10.202 -16.021 1.00 89.62 89 ILE A N 1
ATOM 712 C CA . ILE A 1 89 ? 8.664 -9.921 -14.783 1.00 89.62 89 ILE A CA 1
ATOM 713 C C . ILE A 1 89 ? 9.143 -8.584 -14.227 1.00 89.62 89 ILE A C 1
ATOM 715 O O . ILE A 1 89 ? 10.326 -8.248 -14.303 1.00 89.62 89 ILE A O 1
ATOM 719 N N . PHE A 1 90 ? 8.213 -7.830 -13.658 1.00 95.19 90 PHE A N 1
ATOM 720 C CA . PHE A 1 90 ? 8.500 -6.628 -12.888 1.00 95.19 90 PHE A CA 1
ATOM 721 C C . PHE A 1 90 ? 8.968 -7.022 -11.477 1.00 95.19 90 PHE A C 1
ATOM 723 O O . PHE A 1 90 ? 8.176 -7.638 -10.758 1.00 95.19 90 PHE A O 1
ATOM 730 N N . PRO A 1 91 ? 10.215 -6.706 -11.074 1.00 95.25 91 PRO A N 1
ATOM 731 C CA . PRO A 1 91 ? 10.720 -7.043 -9.743 1.00 95.25 91 PRO A CA 1
ATOM 732 C C . PRO A 1 91 ? 9.863 -6.425 -8.634 1.00 95.25 91 PRO A C 1
ATOM 734 O O . PRO A 1 91 ? 9.451 -5.266 -8.734 1.00 95.25 91 PRO A O 1
ATOM 737 N N . LEU A 1 92 ? 9.609 -7.179 -7.562 1.00 94.81 92 LEU A N 1
ATOM 738 C CA . LEU A 1 92 ? 8.825 -6.673 -6.432 1.00 94.81 92 LEU A CA 1
ATOM 739 C C . LEU A 1 92 ? 9.542 -5.500 -5.754 1.00 94.81 92 LEU A C 1
ATOM 741 O O . LEU A 1 92 ? 8.908 -4.532 -5.354 1.00 94.81 92 LEU A O 1
ATOM 745 N N . GLU A 1 93 ? 10.865 -5.556 -5.685 1.00 96.44 93 GLU A N 1
ATOM 746 C CA . GLU A 1 93 ? 11.727 -4.528 -5.111 1.00 96.44 93 GLU A CA 1
ATOM 747 C C . GLU A 1 93 ? 11.585 -3.205 -5.868 1.00 96.44 93 GLU A C 1
ATOM 749 O O . GLU A 1 93 ? 11.466 -2.152 -5.249 1.00 96.44 93 GLU A O 1
ATOM 754 N N . TRP A 1 94 ? 11.496 -3.251 -7.201 1.00 97.88 94 TRP A N 1
ATOM 755 C CA . TRP A 1 94 ? 11.220 -2.061 -8.011 1.00 97.88 94 TRP A CA 1
ATOM 756 C C . TRP A 1 94 ? 9.840 -1.493 -7.700 1.00 97.88 94 TRP A C 1
ATOM 758 O O . TRP A 1 94 ? 9.680 -0.283 -7.572 1.00 97.88 94 TRP A O 1
ATOM 768 N N . ALA A 1 95 ? 8.840 -2.363 -7.546 1.00 97.62 95 ALA A N 1
ATOM 769 C CA . ALA A 1 95 ? 7.493 -1.936 -7.192 1.00 97.62 95 ALA A CA 1
ATOM 770 C C . ALA A 1 95 ? 7.456 -1.268 -5.808 1.00 97.62 95 ALA A C 1
ATOM 772 O O . ALA A 1 95 ? 6.745 -0.282 -5.638 1.00 97.62 95 ALA A O 1
ATOM 773 N N . MET A 1 96 ? 8.242 -1.759 -4.843 1.00 97.38 96 MET A N 1
ATOM 774 C CA . MET A 1 96 ? 8.373 -1.145 -3.518 1.00 97.38 96 MET A CA 1
ATOM 775 C C . MET A 1 96 ? 9.069 0.222 -3.575 1.00 97.38 96 MET A C 1
ATOM 777 O O . MET A 1 96 ? 8.591 1.152 -2.935 1.00 97.38 96 MET A O 1
ATOM 781 N N . VAL A 1 97 ? 10.136 0.370 -4.371 1.00 97.88 97 VAL A N 1
ATOM 782 C CA . VAL A 1 97 ? 10.828 1.660 -4.571 1.00 97.88 97 VAL A CA 1
ATOM 783 C C . VAL A 1 97 ? 9.890 2.701 -5.182 1.00 97.88 97 VAL A C 1
ATOM 785 O O . VAL A 1 97 ? 9.781 3.814 -4.676 1.00 97.88 97 VAL A O 1
ATOM 788 N N . LEU A 1 98 ? 9.167 2.334 -6.242 1.00 98.06 98 LEU A N 1
ATOM 789 C CA . LEU A 1 98 ? 8.206 3.237 -6.881 1.00 98.06 98 LEU A CA 1
ATOM 790 C C . LEU A 1 98 ? 7.035 3.579 -5.960 1.00 98.06 98 LEU A C 1
ATOM 792 O O . LEU A 1 98 ? 6.543 4.705 -5.969 1.00 98.06 98 LEU A O 1
ATOM 796 N N . GLN A 1 99 ? 6.584 2.614 -5.160 1.00 96.88 99 GLN A N 1
ATOM 797 C CA . GLN A 1 99 ? 5.538 2.843 -4.176 1.00 96.88 99 GLN A CA 1
ATOM 798 C C . GLN A 1 99 ? 5.969 3.893 -3.149 1.00 96.88 99 GLN A C 1
ATOM 800 O O . GLN A 1 99 ? 5.207 4.824 -2.901 1.00 96.88 99 GLN A O 1
ATOM 805 N N . ASP A 1 100 ? 7.181 3.778 -2.608 1.00 94.44 100 ASP A N 1
ATOM 806 C CA . ASP A 1 100 ? 7.727 4.753 -1.661 1.00 94.44 100 ASP A CA 1
ATOM 807 C C . ASP A 1 100 ? 7.857 6.146 -2.294 1.00 94.44 100 ASP A C 1
ATOM 809 O O . ASP A 1 100 ? 7.337 7.119 -1.753 1.00 94.44 100 ASP A O 1
ATOM 813 N N . ALA A 1 101 ? 8.418 6.223 -3.506 1.00 95.69 101 ALA A N 1
ATOM 814 C CA . ALA A 1 101 ? 8.559 7.479 -4.244 1.00 95.69 101 ALA A CA 1
ATOM 815 C C . ALA A 1 101 ? 7.212 8.156 -4.559 1.00 95.69 1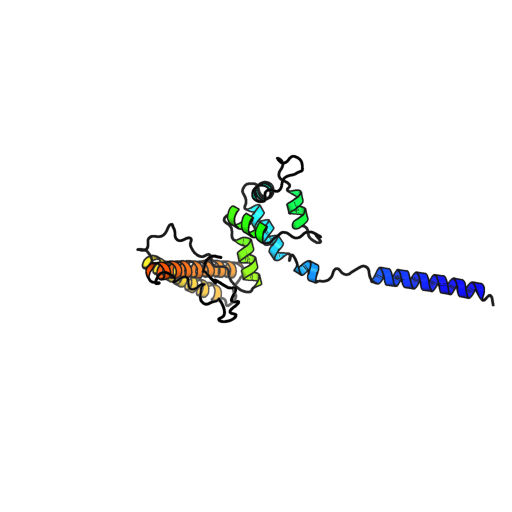01 ALA A C 1
ATOM 817 O O . ALA A 1 101 ? 7.104 9.377 -4.513 1.00 95.69 101 ALA A O 1
ATOM 818 N N . SER A 1 102 ? 6.167 7.371 -4.841 1.00 94.81 102 SER A N 1
ATOM 819 C CA . SER A 1 102 ? 4.816 7.898 -5.086 1.00 94.81 102 SER A CA 1
ATOM 820 C C . SER A 1 102 ? 4.088 8.361 -3.815 1.00 94.81 102 SER A C 1
ATOM 822 O O . SER A 1 102 ? 3.028 8.972 -3.910 1.00 94.81 102 SER A O 1
ATOM 824 N N . GLY A 1 103 ? 4.584 8.012 -2.621 1.00 91.38 103 GLY A N 1
ATOM 825 C CA . GLY A 1 103 ? 3.865 8.220 -1.359 1.00 91.38 103 GLY A CA 1
ATOM 826 C C . GLY A 1 103 ? 2.582 7.384 -1.218 1.00 91.38 103 GLY A C 1
ATOM 827 O O . GLY A 1 103 ? 1.793 7.604 -0.299 1.00 91.38 103 GLY A O 1
ATOM 828 N N . THR A 1 104 ? 2.350 6.419 -2.113 1.00 91.75 104 THR A N 1
ATOM 829 C CA . THR A 1 104 ? 1.160 5.554 -2.111 1.00 91.75 104 THR A CA 1
ATOM 830 C C . THR A 1 104 ? 1.452 4.200 -1.471 1.00 91.75 104 THR A C 1
ATOM 832 O O . THR A 1 104 ? 2.588 3.892 -1.122 1.00 91.75 104 THR A O 1
ATOM 835 N N . ARG A 1 105 ? 0.425 3.356 -1.291 1.00 93.75 105 ARG A N 1
ATOM 836 C CA . ARG A 1 105 ? 0.570 1.979 -0.775 1.00 93.75 105 ARG A CA 1
ATOM 837 C C . ARG A 1 105 ? -0.195 0.934 -1.589 1.00 93.75 105 ARG A C 1
ATOM 839 O O . ARG A 1 105 ? -0.562 -0.110 -1.058 1.00 93.75 105 ARG A O 1
ATOM 846 N N . HIS A 1 106 ? -0.430 1.196 -2.878 1.00 95.75 106 HIS A N 1
ATOM 847 C CA . HIS A 1 106 ? -1.265 0.334 -3.730 1.00 95.75 106 HIS A CA 1
ATOM 848 C C . HIS A 1 106 ? -0.741 -1.097 -3.847 1.00 95.75 106 HIS A C 1
ATOM 850 O O . HIS A 1 106 ? -1.534 -2.036 -3.837 1.00 95.75 106 HIS A O 1
ATOM 856 N N . VAL A 1 107 ? 0.577 -1.286 -3.952 1.00 96.75 107 VAL A N 1
ATOM 857 C CA . VAL A 1 107 ? 1.184 -2.618 -4.092 1.00 96.75 107 VAL A CA 1
ATOM 858 C C . VAL A 1 107 ? 1.059 -3.397 -2.786 1.00 96.75 107 VAL A C 1
ATOM 860 O O . VAL A 1 107 ? 0.616 -4.545 -2.795 1.00 96.75 107 VAL A O 1
ATOM 863 N N . THR A 1 108 ? 1.389 -2.773 -1.654 1.00 95.94 108 THR A N 1
ATOM 864 C CA . THR A 1 108 ? 1.260 -3.400 -0.333 1.00 95.94 108 THR A CA 1
ATOM 865 C C . THR A 1 108 ? -0.198 -3.706 0.012 1.00 95.94 108 THR A C 1
ATOM 867 O O . THR A 1 108 ? -0.487 -4.807 0.482 1.00 95.94 108 THR A O 1
ATOM 870 N N . A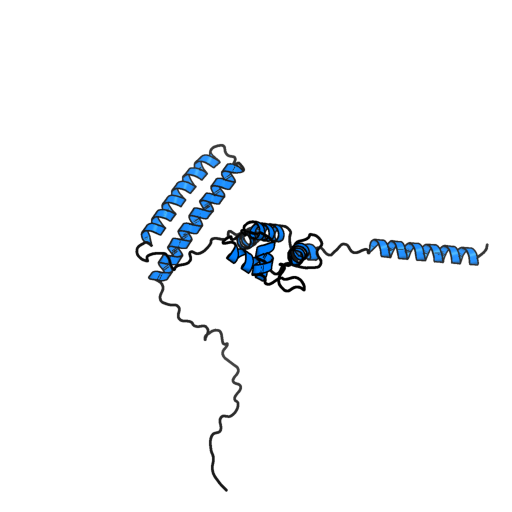SP A 1 109 ? -1.125 -2.788 -0.270 1.00 93.88 109 ASP A N 1
ATOM 871 C CA . ASP A 1 109 ? -2.559 -3.005 -0.058 1.00 93.88 109 ASP A CA 1
ATOM 872 C C . ASP A 1 109 ? -3.081 -4.166 -0.916 1.00 93.88 109 ASP A C 1
ATOM 874 O O . ASP A 1 109 ? -3.756 -5.065 -0.415 1.00 93.88 109 ASP A O 1
ATOM 878 N N . ALA A 1 110 ? -2.687 -4.231 -2.190 1.00 95.06 110 ALA A N 1
ATOM 879 C CA . ALA A 1 110 ? -3.080 -5.328 -3.067 1.00 95.06 110 ALA A CA 1
ATOM 880 C C . ALA A 1 110 ? -2.553 -6.694 -2.580 1.00 95.06 110 ALA A C 1
ATOM 882 O O . ALA A 1 110 ? -3.287 -7.685 -2.625 1.00 95.06 110 ALA A O 1
ATOM 883 N N . ILE A 1 111 ? -1.319 -6.753 -2.061 1.00 95.00 111 ILE A N 1
ATOM 884 C CA . ILE A 1 111 ? -0.742 -7.968 -1.455 1.00 95.00 111 ILE A CA 1
ATOM 885 C C . ILE A 1 111 ? -1.516 -8.378 -0.194 1.00 95.00 111 ILE A C 1
ATOM 887 O O . ILE A 1 111 ? -1.828 -9.562 -0.016 1.00 95.00 111 ILE A O 1
ATOM 891 N N . ALA A 1 112 ? -1.855 -7.418 0.670 1.00 94.06 112 ALA A N 1
ATOM 892 C CA . ALA A 1 112 ? -2.631 -7.675 1.877 1.00 94.06 112 ALA A CA 1
ATOM 893 C C . ALA A 1 112 ? -4.021 -8.228 1.534 1.00 94.06 112 ALA A C 1
ATOM 895 O O . ALA A 1 112 ? -4.381 -9.307 2.008 1.00 94.06 112 ALA A O 1
ATOM 896 N N . ARG A 1 113 ? -4.751 -7.570 0.621 1.00 90.75 113 ARG A N 1
ATOM 897 C CA . ARG A 1 113 ? -6.075 -8.019 0.158 1.00 90.75 113 ARG A CA 1
ATOM 898 C C . ARG A 1 113 ? -6.028 -9.399 -0.485 1.00 90.75 113 ARG A C 1
ATOM 900 O O . ARG A 1 113 ? -6.907 -10.220 -0.237 1.00 90.75 113 ARG A O 1
ATOM 907 N N . ARG A 1 114 ? -4.986 -9.695 -1.273 1.00 90.88 114 ARG A N 1
ATOM 908 C CA . ARG A 1 114 ? -4.776 -11.036 -1.846 1.00 90.88 114 ARG A CA 1
ATOM 909 C C . ARG A 1 114 ? -4.602 -12.104 -0.768 1.00 90.88 114 ARG A C 1
ATOM 911 O O . ARG A 1 114 ? -5.019 -13.241 -0.972 1.00 90.88 114 ARG A O 1
ATOM 918 N N . SER A 1 115 ? -4.012 -11.730 0.359 1.00 90.88 115 SER A N 1
ATOM 919 C CA . SER A 1 115 ? -3.820 -12.587 1.531 1.00 90.88 115 SER A CA 1
ATOM 920 C C . SER A 1 115 ? -5.021 -12.562 2.481 1.00 90.88 115 SER A C 1
ATOM 922 O O . SER A 1 115 ? -4.930 -13.057 3.601 1.00 90.88 115 SER A O 1
ATOM 924 N N . ASN A 1 116 ? -6.149 -11.991 2.043 1.00 85.69 116 ASN A N 1
ATOM 925 C CA . ASN A 1 116 ? -7.370 -11.849 2.826 1.00 85.69 116 ASN A CA 1
ATOM 926 C C . ASN A 1 116 ? -7.188 -11.009 4.108 1.00 85.69 116 ASN A C 1
ATOM 928 O O . ASN A 1 116 ? -7.907 -11.199 5.089 1.00 85.69 116 ASN A O 1
ATOM 932 N N . GLY A 1 117 ? -6.215 -10.094 4.088 1.00 87.50 117 GLY A N 1
ATOM 933 C CA . GLY A 1 117 ? -5.929 -9.131 5.144 1.00 87.50 117 GLY A CA 1
ATOM 934 C C . GLY A 1 117 ? -6.111 -7.687 4.678 1.00 87.50 117 GLY A C 1
ATOM 935 O O . GLY A 1 117 ? -6.412 -7.418 3.515 1.00 87.50 117 GLY A O 1
ATOM 936 N N . VAL A 1 118 ? -5.893 -6.753 5.601 1.00 85.94 118 VAL A N 1
ATOM 937 C CA . VAL A 1 118 ? -5.874 -5.311 5.328 1.00 85.94 118 VAL A CA 1
ATOM 938 C C . VAL A 1 118 ? -4.504 -4.774 5.706 1.00 85.94 118 VAL A C 1
ATOM 940 O O . VAL A 1 118 ? -3.980 -5.098 6.773 1.00 85.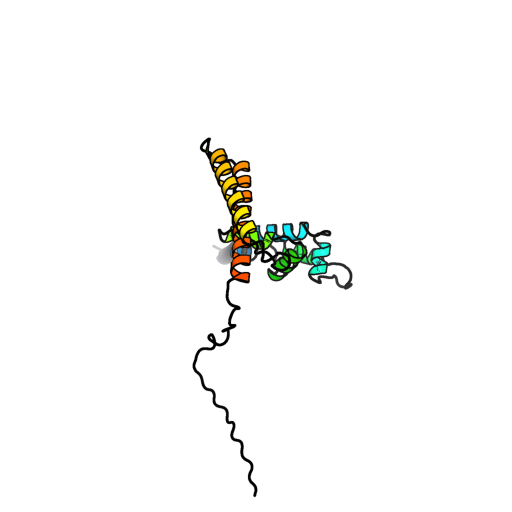94 118 VAL A O 1
ATOM 943 N N . PHE A 1 119 ? -3.912 -3.967 4.829 1.00 88.56 119 PHE A N 1
ATOM 944 C CA . PHE A 1 119 ? -2.710 -3.230 5.176 1.00 88.56 119 PHE A CA 1
ATOM 945 C C . PHE A 1 119 ? -3.105 -2.006 5.998 1.00 88.56 119 PHE A C 1
ATOM 947 O O . PHE A 1 119 ? -3.908 -1.197 5.548 1.00 88.56 119 PHE A O 1
ATOM 954 N N . VAL A 1 120 ? -2.529 -1.862 7.187 1.00 84.81 120 VAL A N 1
ATOM 955 C CA . VAL A 1 120 ? -2.698 -0.673 8.024 1.00 84.81 120 VAL A CA 1
ATOM 956 C C . VAL A 1 120 ? -1.318 -0.036 8.170 1.00 84.81 120 VAL A C 1
ATOM 958 O O . VAL A 1 120 ? -0.436 -0.668 8.759 1.00 84.81 120 VAL A O 1
ATOM 961 N N . PRO A 1 121 ? -1.077 1.158 7.598 1.00 77.31 121 PRO A N 1
ATOM 962 C CA . PRO A 1 121 ? 0.212 1.813 7.721 1.00 77.31 121 PRO A CA 1
ATOM 963 C C . PRO A 1 121 ? 0.480 2.151 9.182 1.00 77.31 121 PRO A C 1
ATOM 965 O O . PRO A 1 121 ? -0.381 2.674 9.888 1.00 77.31 121 PRO A O 1
ATOM 968 N N . LEU A 1 122 ? 1.701 1.864 9.616 1.00 76.25 122 LEU A N 1
ATOM 969 C CA . LEU A 1 122 ? 2.209 2.389 10.872 1.00 76.25 122 LEU A CA 1
ATOM 970 C C . LEU A 1 122 ? 2.609 3.847 10.666 1.00 76.25 122 LEU A C 1
ATOM 972 O O . LEU A 1 122 ? 3.088 4.227 9.594 1.00 76.25 122 LEU A O 1
ATOM 976 N N . VAL A 1 123 ? 2.417 4.654 11.701 1.00 67.81 123 VAL A N 1
ATOM 977 C CA . VAL A 1 123 ? 2.791 6.065 11.664 1.00 67.81 123 VAL A CA 1
ATOM 978 C C . VAL A 1 123 ? 4.298 6.202 11.795 1.00 67.81 123 VAL A C 1
ATOM 980 O O . VAL A 1 123 ? 4.909 5.573 12.660 1.00 67.81 123 VAL A O 1
ATOM 983 N N . VAL A 1 124 ? 4.891 7.041 10.944 1.00 63.00 124 VAL A N 1
ATOM 984 C CA . VAL A 1 124 ? 6.287 7.462 11.088 1.00 63.00 124 VAL A CA 1
ATOM 985 C C . VAL A 1 124 ? 6.368 8.418 12.276 1.00 63.00 124 VAL A C 1
ATOM 987 O O . VAL A 1 124 ? 5.634 9.396 12.364 1.00 63.00 124 VAL A O 1
ATOM 990 N N . ILE A 1 125 ? 7.219 8.071 13.235 1.00 60.75 125 ILE A N 1
ATOM 991 C CA . ILE A 1 125 ? 7.097 8.472 14.643 1.00 60.75 125 ILE A CA 1
ATOM 992 C C . ILE A 1 125 ? 7.790 9.818 14.940 1.00 60.75 125 ILE A C 1
ATOM 994 O O . ILE A 1 125 ? 7.898 10.225 16.096 1.00 60.75 125 ILE A O 1
ATOM 998 N N . ASP A 1 126 ? 8.279 10.508 13.910 1.00 59.44 126 ASP A N 1
ATOM 999 C CA . ASP A 1 126 ? 9.120 11.700 14.069 1.00 59.44 126 ASP A CA 1
ATOM 1000 C C . ASP A 1 126 ? 8.316 13.005 14.226 1.00 59.44 126 ASP A C 1
ATOM 1002 O O . ASP A 1 126 ? 8.867 13.994 14.703 1.00 59.44 126 ASP A O 1
ATOM 1006 N N . ASP A 1 127 ? 7.002 12.978 13.957 1.00 56.84 127 ASP A N 1
ATOM 1007 C CA . ASP A 1 127 ? 6.133 14.169 13.974 1.00 56.84 127 ASP A CA 1
ATOM 1008 C C . ASP A 1 127 ? 5.071 14.188 15.097 1.00 56.84 127 ASP A C 1
ATOM 1010 O O . ASP A 1 127 ? 4.198 15.057 15.096 1.00 56.84 127 ASP A O 1
ATOM 1014 N N . ILE A 1 128 ? 5.092 13.251 16.059 1.00 60.28 128 ILE A N 1
ATOM 1015 C CA . ILE A 1 128 ? 4.053 13.166 17.108 1.00 60.28 128 ILE A CA 1
ATOM 1016 C C . ILE A 1 128 ? 4.627 13.408 18.506 1.00 60.28 128 ILE A C 1
ATOM 1018 O O . ILE A 1 128 ? 5.549 12.717 18.944 1.00 60.28 128 ILE A O 1
ATOM 1022 N N . ASP A 1 129 ? 4.029 14.361 19.229 1.00 66.31 129 ASP A N 1
ATOM 1023 C CA . ASP A 1 129 ? 4.328 14.621 20.636 1.00 66.31 129 ASP A CA 1
ATOM 1024 C C . ASP A 1 129 ? 3.894 13.429 21.510 1.00 66.31 129 ASP A C 1
ATOM 1026 O O . ASP A 1 129 ? 2.760 12.944 21.452 1.00 66.31 129 ASP A O 1
ATOM 1030 N N . ASN A 1 130 ? 4.801 12.971 22.375 1.00 66.38 130 ASN A N 1
ATOM 1031 C CA . ASN A 1 130 ? 4.540 11.928 23.365 1.00 66.38 130 ASN A CA 1
ATOM 1032 C C . ASN A 1 130 ? 3.385 12.301 24.325 1.00 66.38 130 ASN A C 1
ATOM 1034 O O . ASN A 1 130 ? 2.813 11.411 24.958 1.00 66.38 130 ASN A O 1
ATOM 1038 N N . GLY A 1 131 ? 3.038 13.590 24.447 1.00 65.88 131 GLY A N 1
ATOM 1039 C CA . GLY A 1 131 ? 1.884 14.079 25.210 1.00 65.88 131 GLY A CA 1
ATOM 1040 C C . GLY A 1 131 ? 0.515 13.659 24.654 1.00 65.88 131 GLY A C 1
ATOM 1041 O O . GLY A 1 131 ? -0.459 13.600 25.410 1.00 65.88 131 GLY A O 1
ATOM 1042 N N . ASP A 1 132 ? 0.438 13.274 23.378 1.00 76.88 132 ASP A N 1
ATOM 1043 C CA . ASP A 1 132 ? -0.834 13.113 22.661 1.00 76.88 132 ASP A CA 1
ATOM 1044 C C . ASP A 1 132 ? -1.369 11.668 22.637 1.00 76.88 132 ASP A C 1
ATOM 1046 O O . ASP A 1 132 ? -2.368 11.376 21.974 1.00 76.88 132 ASP A O 1
ATOM 1050 N N . ILE A 1 133 ? -0.771 10.740 23.400 1.00 81.62 133 ILE A N 1
ATOM 1051 C CA . ILE A 1 133 ? -1.193 9.321 23.447 1.00 81.62 133 ILE A CA 1
ATOM 1052 C C . ILE A 1 133 ? -2.689 9.182 23.758 1.00 81.62 133 ILE A C 1
ATOM 1054 O O . ILE A 1 133 ? -3.403 8.422 23.095 1.00 81.62 133 ILE A O 1
ATOM 1058 N N . ASN A 1 134 ? -3.165 9.914 24.770 1.00 82.69 134 ASN A N 1
ATOM 1059 C CA . ASN A 1 134 ? -4.568 9.879 25.177 1.00 82.69 134 ASN A CA 1
ATOM 1060 C C . ASN A 1 134 ? -5.473 10.538 24.134 1.00 82.69 134 ASN A C 1
ATOM 1062 O O . ASN A 1 134 ? -6.579 10.058 23.903 1.00 82.69 134 ASN A O 1
ATOM 1066 N N . GLN A 1 135 ? -5.008 11.594 23.464 1.00 85.19 135 GLN A N 1
ATOM 1067 C CA . GLN A 1 135 ? -5.756 12.208 22.373 1.00 85.19 135 GLN A CA 1
ATOM 1068 C C . GLN A 1 135 ? -5.949 11.215 21.219 1.00 85.19 135 GLN A C 1
ATOM 1070 O O . GLN A 1 135 ? -7.067 11.053 20.740 1.00 85.19 135 GLN A O 1
ATOM 1075 N N . ARG A 1 136 ? -4.903 10.476 20.831 1.00 83.31 136 ARG A N 1
ATOM 1076 C CA . ARG A 1 136 ? -4.980 9.444 19.780 1.00 83.31 136 ARG A CA 1
ATOM 1077 C C . ARG A 1 136 ? -5.929 8.301 20.137 1.00 83.31 136 ARG A C 1
ATOM 1079 O O . ARG A 1 136 ? -6.658 7.807 19.273 1.00 83.31 136 ARG A O 1
ATOM 1086 N N . LEU A 1 137 ? -5.979 7.914 21.414 1.00 88.44 137 LEU A N 1
ATOM 1087 C CA . LEU A 1 137 ? -6.985 6.970 21.903 1.00 88.44 137 LEU A CA 1
ATOM 1088 C C . LEU A 1 137 ? -8.404 7.533 21.737 1.00 88.44 137 LEU A C 1
ATOM 1090 O O . LEU A 1 137 ? -9.280 6.844 21.216 1.00 88.44 137 LEU A O 1
ATOM 1094 N N . MET A 1 138 ? -8.631 8.785 22.142 1.00 91.44 138 MET A N 1
ATOM 1095 C CA . MET A 1 138 ? -9.945 9.423 22.026 1.00 91.44 138 MET A CA 1
ATOM 1096 C C . MET A 1 138 ? -10.387 9.588 20.565 1.00 91.44 138 MET A C 1
ATOM 1098 O O . MET A 1 138 ? -11.536 9.283 20.251 1.00 91.44 138 MET A O 1
ATOM 1102 N N . GLU A 1 139 ? -9.482 9.973 19.661 1.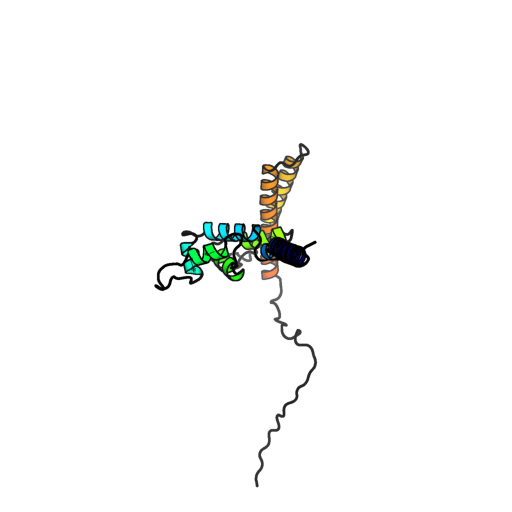00 88.38 139 GLU A N 1
ATOM 1103 C CA . GLU A 1 139 ? -9.740 10.019 18.214 1.00 88.38 139 GLU A CA 1
ATOM 1104 C C . GLU A 1 139 ? -10.135 8.631 17.674 1.00 88.38 139 GLU A C 1
ATOM 1106 O O . GLU A 1 139 ? -11.102 8.503 16.922 1.00 88.38 139 GLU A O 1
ATOM 1111 N N . SER A 1 140 ? -9.444 7.567 18.101 1.00 89.12 140 SER A N 1
ATOM 1112 C CA . SER A 1 140 ? -9.784 6.185 17.721 1.00 89.12 140 SER A CA 1
ATOM 1113 C C . SER A 1 140 ? -11.195 5.798 18.174 1.00 89.12 140 SER A C 1
ATOM 1115 O O . SER A 1 140 ? -11.967 5.222 17.407 1.00 89.12 140 SER A O 1
ATOM 1117 N N . ILE A 1 141 ? -11.563 6.147 19.411 1.00 91.81 141 ILE A N 1
ATOM 1118 C CA . ILE A 1 141 ? -12.901 5.893 19.965 1.00 91.81 141 ILE A CA 1
ATOM 1119 C C . ILE A 1 141 ? -13.972 6.670 19.189 1.00 91.81 141 ILE A C 1
ATOM 1121 O O . ILE A 1 141 ? -15.043 6.124 18.913 1.00 91.81 141 ILE A O 1
ATOM 1125 N N . GLU A 1 142 ? -13.697 7.914 18.793 1.00 93.00 142 GLU A N 1
ATOM 1126 C CA . GLU A 1 142 ? -14.608 8.707 17.964 1.00 93.00 142 GLU A CA 1
ATOM 1127 C C . GLU A 1 142 ? -14.883 8.015 16.621 1.00 93.00 142 GLU A C 1
ATOM 1129 O O . GLU A 1 142 ? -16.042 7.872 16.216 1.00 93.00 142 GLU A O 1
ATOM 1134 N N . TRP A 1 143 ? -13.836 7.523 15.954 1.00 90.81 143 TRP A N 1
ATOM 1135 C CA . TRP A 1 143 ? -13.968 6.773 14.704 1.00 90.81 143 TRP A CA 1
ATOM 1136 C C . TRP A 1 143 ? -14.764 5.478 14.871 1.00 90.81 143 TRP A C 1
ATOM 1138 O O . TRP A 1 143 ? -15.591 5.164 14.012 1.00 90.81 143 TRP A O 1
ATOM 1148 N N . ILE A 1 144 ? -14.585 4.759 15.985 1.00 92.94 144 ILE A N 1
ATOM 1149 C CA . ILE A 1 144 ? -15.392 3.574 16.324 1.00 92.94 144 ILE A CA 1
ATOM 1150 C C . ILE A 1 144 ? -16.865 3.964 16.508 1.00 92.94 144 ILE A C 1
ATOM 1152 O O . ILE A 1 144 ? -17.763 3.280 16.010 1.00 92.94 144 ILE A O 1
ATOM 1156 N N . GLY A 1 145 ? -17.127 5.088 17.180 1.00 94.12 145 GLY A N 1
ATOM 1157 C CA . GLY A 1 145 ? -18.471 5.637 17.343 1.00 94.12 145 GLY A CA 1
ATOM 1158 C C . GLY A 1 145 ? -19.143 5.931 15.998 1.00 94.12 145 GLY A C 1
ATOM 1159 O O . GLY A 1 145 ? -20.263 5.471 15.759 1.00 94.12 145 GLY A O 1
ATOM 1160 N N . LYS A 1 146 ? -18.441 6.628 15.092 1.00 91.25 146 LYS A N 1
ATOM 1161 C CA . LYS A 1 146 ? -18.903 6.890 13.714 1.00 91.25 146 LYS A CA 1
ATOM 1162 C C . LYS A 1 146 ? -19.152 5.592 12.948 1.00 91.25 146 LYS A C 1
ATOM 1164 O O . LYS A 1 146 ? -20.204 5.445 12.326 1.00 91.25 146 LYS A O 1
ATOM 1169 N N . HIS A 1 147 ? -18.245 4.623 13.070 1.00 92.69 147 HIS A N 1
ATOM 1170 C CA . HIS A 1 147 ? -18.375 3.315 12.432 1.00 92.69 147 HIS A CA 1
ATOM 1171 C C . HIS A 1 147 ? -19.674 2.610 12.829 1.00 92.69 147 HIS A C 1
ATOM 1173 O O . HIS A 1 147 ? -20.432 2.154 11.975 1.00 92.69 147 HIS A O 1
ATOM 1179 N N . SER A 1 148 ? -19.969 2.578 14.133 1.00 92.56 148 SER A N 1
ATOM 1180 C CA . SER A 1 148 ? -21.186 1.957 14.658 1.00 92.56 148 SER A CA 1
ATOM 1181 C C . SER A 1 148 ? -22.451 2.626 14.117 1.00 92.56 148 SER A C 1
ATOM 1183 O O . SER A 1 148 ? -23.428 1.943 13.804 1.00 92.56 148 SER A O 1
ATOM 1185 N N . GLN A 1 149 ? -22.446 3.955 13.978 1.00 92.12 149 GLN A N 1
ATOM 1186 C CA . GLN A 1 149 ? -23.582 4.687 13.419 1.00 92.12 149 GLN A CA 1
ATOM 1187 C C . GLN A 1 149 ? -23.793 4.382 11.935 1.00 92.12 149 GLN A C 1
ATOM 1189 O O . GLN A 1 149 ? -24.938 4.188 11.529 1.00 92.12 149 GLN A O 1
ATOM 1194 N N . TYR A 1 150 ? -22.722 4.313 11.139 1.00 90.25 150 TYR A N 1
ATOM 1195 C CA . TYR A 1 150 ? -22.831 3.942 9.727 1.00 90.25 150 TYR A CA 1
ATOM 1196 C C . TYR A 1 150 ? -23.342 2.520 9.554 1.00 90.25 150 TYR A C 1
ATOM 1198 O O . TYR A 1 150 ? -24.289 2.317 8.803 1.00 90.25 150 TYR A O 1
ATOM 1206 N N . LEU A 1 151 ? -22.816 1.567 10.326 1.00 91.62 151 LEU A N 1
ATOM 1207 C CA . LEU A 1 151 ? -23.264 0.180 10.251 1.00 91.62 151 LEU A CA 1
ATOM 1208 C C . LEU A 1 151 ? -24.761 0.043 10.563 1.00 91.62 151 LEU A C 1
ATOM 1210 O O . LEU A 1 151 ? -25.469 -0.683 9.874 1.00 91.62 151 LEU A O 1
ATOM 1214 N N . ARG A 1 152 ? -25.277 0.771 11.561 1.00 93.38 152 ARG A N 1
ATOM 1215 C CA . ARG A 1 152 ? -26.718 0.771 11.876 1.00 93.38 152 ARG A CA 1
ATOM 1216 C C . ARG A 1 152 ? -27.576 1.321 10.738 1.00 93.38 152 ARG A C 1
ATOM 1218 O O . ARG A 1 152 ? -28.684 0.839 10.553 1.00 93.38 152 ARG A O 1
ATOM 1225 N N . LYS A 1 153 ? -27.093 2.338 10.020 1.00 92.31 153 LYS A N 1
ATOM 1226 C CA . LYS A 1 153 ? -27.810 2.927 8.880 1.00 92.31 153 LYS A CA 1
ATOM 1227 C C . LYS A 1 153 ? -27.791 1.984 7.678 1.00 92.31 153 LYS A C 1
ATOM 1229 O O . LYS A 1 153 ? -28.857 1.669 7.171 1.00 92.31 153 LYS A O 1
ATOM 1234 N N . ALA A 1 154 ? -26.612 1.481 7.322 1.00 91.94 154 ALA A N 1
ATOM 1235 C CA . ALA A 1 154 ? -26.403 0.603 6.171 1.00 91.94 154 ALA A CA 1
ATOM 1236 C C . ALA A 1 154 ? -27.024 -0.796 6.321 1.00 91.94 154 ALA A C 1
ATOM 1238 O O . ALA A 1 154 ? -27.130 -1.546 5.367 1.00 91.94 154 ALA A O 1
ATOM 1239 N N . THR A 1 155 ? -27.400 -1.199 7.537 1.00 93.69 155 THR A N 1
ATOM 1240 C CA . THR A 1 155 ? -28.080 -2.486 7.774 1.00 93.69 155 THR A CA 1
ATOM 1241 C C . THR A 1 155 ? -29.581 -2.332 8.003 1.00 93.69 155 THR A C 1
ATOM 1243 O O . THR A 1 155 ? -30.266 -3.330 8.226 1.00 93.69 155 THR A O 1
ATOM 1246 N N . ALA A 1 156 ? -30.111 -1.104 7.970 1.00 94.50 156 ALA A N 1
ATOM 1247 C CA . ALA A 1 156 ? -31.493 -0.816 8.346 1.00 94.50 156 ALA A CA 1
ATOM 1248 C C . ALA A 1 156 ? -32.525 -1.419 7.381 1.00 94.50 156 ALA A C 1
ATOM 1250 O O . ALA A 1 156 ? -33.621 -1.779 7.810 1.00 94.50 156 ALA A O 1
ATOM 1251 N N . ASP A 1 157 ? -32.181 -1.540 6.102 1.00 92.88 157 ASP A N 1
ATOM 1252 C CA . ASP A 1 157 ? -33.011 -2.145 5.056 1.00 92.88 157 ASP A CA 1
ATOM 1253 C C . ASP A 1 157 ? -32.674 -3.629 4.799 1.00 92.88 157 ASP A C 1
ATOM 1255 O O . ASP A 1 157 ? -33.337 -4.296 4.002 1.00 92.88 157 ASP A O 1
ATOM 1259 N N . GLY A 1 158 ? -31.679 -4.165 5.517 1.00 94.19 158 GLY A N 1
ATOM 1260 C CA . GLY A 1 158 ? -31.223 -5.548 5.425 1.00 94.19 158 GLY A CA 1
ATOM 1261 C C . GLY A 1 158 ? -30.306 -5.858 4.237 1.00 94.19 158 GLY A C 1
ATOM 1262 O O . GLY A 1 158 ? -29.967 -7.031 4.061 1.00 94.19 158 GLY A O 1
ATOM 1263 N N . VAL A 1 159 ? -29.888 -4.867 3.441 1.00 95.38 159 VAL A N 1
ATOM 1264 C CA . VAL A 1 159 ? -29.017 -5.064 2.272 1.00 95.38 159 VAL A CA 1
ATOM 1265 C C . VAL A 1 159 ? -27.948 -3.979 2.236 1.00 95.38 159 VAL A C 1
ATOM 1267 O O . VAL A 1 159 ? -28.264 -2.822 2.045 1.00 95.38 159 VAL A O 1
ATOM 1270 N N . ILE A 1 160 ? -26.676 -4.370 2.328 1.00 93.38 160 ILE A N 1
ATOM 1271 C CA . ILE A 1 160 ? -25.565 -3.426 2.156 1.00 93.38 160 ILE A CA 1
ATOM 1272 C C . ILE A 1 160 ? -25.280 -3.274 0.662 1.00 93.38 160 ILE A C 1
ATOM 1274 O O . ILE A 1 160 ? -24.872 -4.243 0.008 1.00 93.38 160 ILE A O 1
ATOM 1278 N N . ASP A 1 161 ? -25.471 -2.072 0.131 1.00 94.62 161 ASP A N 1
ATOM 1279 C CA . ASP A 1 161 ? -25.132 -1.752 -1.251 1.00 94.62 161 ASP A CA 1
ATOM 1280 C C . ASP A 1 161 ? -23.625 -1.475 -1.447 1.00 94.62 161 ASP A C 1
ATOM 1282 O O . ASP A 1 161 ? -22.816 -1.507 -0.517 1.00 94.62 161 ASP A O 1
ATOM 1286 N N . GLN A 1 162 ? -23.209 -1.252 -2.697 1.00 92.00 162 GLN A N 1
ATOM 1287 C CA . GLN A 1 162 ? -21.797 -1.032 -3.020 1.00 92.00 162 GLN A CA 1
ATOM 1288 C C . GLN A 1 162 ? -21.243 0.267 -2.411 1.00 92.00 162 GLN A C 1
ATOM 1290 O O . GLN A 1 162 ? -20.107 0.274 -1.942 1.00 92.00 162 GLN A O 1
ATOM 1295 N N . ALA A 1 163 ? -22.024 1.347 -2.402 1.00 91.56 163 ALA A N 1
ATOM 1296 C CA . ALA A 1 163 ? -21.589 2.631 -1.861 1.00 91.56 163 ALA A CA 1
ATOM 1297 C C . ALA A 1 163 ? -21.500 2.578 -0.329 1.00 91.56 163 ALA A C 1
ATOM 1299 O O . ALA A 1 163 ? -20.547 3.083 0.267 1.00 91.56 163 ALA A O 1
ATOM 1300 N N . GLU A 1 164 ? -22.455 1.911 0.313 1.00 93.00 164 GLU A N 1
ATOM 1301 C CA . GLU A 1 164 ? -22.441 1.647 1.748 1.00 93.00 164 GLU A CA 1
ATOM 1302 C C . GLU A 1 164 ? -21.259 0.770 2.138 1.00 93.00 164 GLU A C 1
ATOM 1304 O O . GLU A 1 164 ? -20.562 1.064 3.109 1.00 93.00 164 GLU A O 1
ATOM 1309 N N . ARG A 1 165 ? -20.985 -0.278 1.358 1.00 91.50 165 ARG A N 1
ATOM 1310 C CA . ARG A 1 165 ? -19.815 -1.127 1.560 1.00 91.50 165 ARG A CA 1
ATOM 1311 C C . ARG A 1 165 ? -18.520 -0.325 1.474 1.00 91.50 165 ARG A C 1
ATOM 1313 O O . ARG A 1 165 ? -17.692 -0.447 2.371 1.00 91.50 165 ARG A O 1
ATOM 1320 N N . GLU A 1 166 ? -18.350 0.493 0.439 1.00 88.69 166 GLU A N 1
ATOM 1321 C CA . GLU A 1 166 ? -17.168 1.349 0.277 1.00 88.69 166 GLU A CA 1
ATOM 1322 C C . GLU A 1 166 ? -17.006 2.312 1.460 1.00 88.69 166 GLU A C 1
ATOM 1324 O O . GLU A 1 166 ? -15.909 2.460 1.998 1.00 88.69 166 GLU A O 1
ATOM 1329 N N . GLN A 1 167 ? -18.102 2.911 1.931 1.00 89.19 167 GLN A N 1
ATOM 1330 C CA . GLN A 1 167 ? -18.077 3.801 3.089 1.00 89.19 167 GLN A CA 1
ATOM 1331 C C . GLN A 1 167 ? -17.739 3.066 4.397 1.00 89.19 167 GLN A C 1
ATOM 1333 O O . GLN A 1 167 ? -17.000 3.595 5.234 1.00 89.19 167 GLN A O 1
ATOM 1338 N N . ILE A 1 168 ? -18.271 1.855 4.592 1.00 90.19 168 ILE A N 1
ATOM 1339 C CA . ILE A 1 168 ? -17.951 0.997 5.739 1.00 90.19 168 ILE A CA 1
ATOM 1340 C C . ILE A 1 168 ? -16.469 0.632 5.707 1.00 90.19 168 ILE A C 1
ATOM 1342 O O . ILE A 1 168 ? -15.801 0.801 6.725 1.00 90.19 168 ILE A O 1
ATOM 1346 N N . GLU A 1 169 ? -15.957 0.177 4.561 1.00 88.00 169 GLU A N 1
ATOM 1347 C CA . GLU A 1 169 ? -14.557 -0.217 4.380 1.00 88.00 169 GLU A CA 1
ATOM 1348 C C . GLU A 1 169 ? -13.603 0.959 4.653 1.00 88.00 169 GLU A C 1
ATOM 1350 O O . GLU A 1 169 ? -12.660 0.804 5.433 1.00 88.00 169 GLU A O 1
ATOM 1355 N N . GLU A 1 170 ? -13.886 2.151 4.115 1.00 86.44 170 GLU A N 1
ATOM 1356 C CA . GLU A 1 170 ? -13.099 3.365 4.380 1.00 86.44 170 GLU A CA 1
ATOM 1357 C C . GLU A 1 170 ? -13.097 3.717 5.874 1.00 86.44 170 GLU A C 1
ATOM 1359 O O . GLU A 1 170 ? -12.046 3.931 6.481 1.00 86.44 170 GLU A O 1
ATOM 1364 N N . ASN A 1 171 ? -14.261 3.718 6.528 1.00 88.75 171 ASN A N 1
ATOM 1365 C CA . ASN A 1 171 ? -14.318 4.047 7.950 1.00 88.75 171 ASN A CA 1
ATOM 1366 C C . ASN A 1 171 ? -13.668 2.956 8.824 1.00 88.75 171 ASN A C 1
ATOM 1368 O O . ASN A 1 171 ? -13.064 3.280 9.848 1.00 88.75 171 ASN A O 1
ATOM 1372 N N . SER A 1 172 ? -13.781 1.673 8.463 1.00 87.88 172 SER A N 1
ATOM 1373 C CA . SER A 1 172 ? -13.069 0.581 9.142 1.00 87.88 172 SER A CA 1
ATOM 1374 C C . SER A 1 172 ? -11.560 0.785 9.062 1.00 87.88 172 SER A C 1
ATOM 1376 O O . SER A 1 172 ? -10.866 0.609 10.064 1.00 87.88 172 SER A O 1
ATOM 1378 N N . TYR A 1 173 ? -11.055 1.195 7.897 1.00 84.94 173 TYR A N 1
ATOM 1379 C CA . TYR A 1 173 ? -9.646 1.519 7.720 1.00 84.94 173 TYR A CA 1
ATOM 1380 C C . TYR A 1 173 ? -9.201 2.646 8.660 1.00 84.94 173 TYR A C 1
ATOM 1382 O O . TYR A 1 173 ? -8.216 2.473 9.376 1.00 84.94 173 TYR A O 1
ATOM 1390 N N . GLN A 1 174 ? -9.965 3.740 8.755 1.00 85.19 174 GLN A N 1
ATOM 1391 C CA . GLN A 1 174 ? -9.652 4.845 9.675 1.00 85.19 174 GLN A CA 1
ATOM 1392 C C . GLN A 1 174 ? -9.629 4.403 11.146 1.00 85.19 174 GLN A C 1
ATOM 1394 O O . GLN A 1 174 ? -8.725 4.784 11.889 1.00 85.19 174 GLN A O 1
ATOM 1399 N N . VAL A 1 175 ? -10.575 3.551 11.565 1.00 89.12 175 VAL A N 1
ATOM 1400 C CA . VAL A 1 175 ? -10.589 2.965 12.919 1.00 89.12 175 VAL A CA 1
ATOM 1401 C C . VAL A 1 175 ? -9.296 2.200 13.197 1.00 89.12 175 VAL A C 1
ATOM 1403 O O . VAL A 1 175 ? -8.659 2.419 14.227 1.00 89.12 175 VAL A O 1
ATOM 1406 N N . MET A 1 176 ? -8.900 1.307 12.287 1.00 88.62 176 MET A N 1
ATOM 1407 C CA . MET A 1 176 ? -7.705 0.482 12.469 1.00 88.62 176 MET A CA 1
ATOM 1408 C C . MET A 1 176 ? -6.426 1.313 12.424 1.00 88.62 176 MET A C 1
ATOM 1410 O O . MET A 1 176 ? -5.539 1.088 13.245 1.00 88.62 176 MET A O 1
ATOM 1414 N N . ALA A 1 177 ? -6.340 2.276 11.504 1.00 84.69 177 ALA A N 1
ATOM 1415 C CA . ALA A 1 177 ? -5.208 3.185 11.395 1.00 84.69 177 ALA A CA 1
ATOM 1416 C C . ALA A 1 177 ? -5.017 3.954 12.703 1.00 84.69 177 ALA A C 1
ATOM 1418 O O . ALA A 1 177 ? -3.959 3.835 13.313 1.00 84.69 177 ALA A O 1
ATOM 1419 N N . LYS A 1 178 ? -6.065 4.630 13.197 1.00 85.25 178 LYS A N 1
ATOM 1420 C CA . LYS A 1 178 ? -6.026 5.408 14.448 1.00 85.25 178 LYS A CA 1
ATOM 1421 C C . LYS A 1 178 ? -5.678 4.564 15.666 1.00 85.25 178 LYS A C 1
ATOM 1423 O O . LYS A 1 178 ? -4.838 4.965 16.474 1.00 85.25 178 LYS A O 1
ATOM 1428 N N . TRP A 1 179 ? -6.238 3.360 15.737 1.00 89.06 179 TRP A N 1
ATOM 1429 C CA . TRP A 1 179 ? -5.894 2.406 16.782 1.00 89.06 179 TRP A CA 1
ATOM 1430 C C . TRP A 1 179 ? -4.413 2.008 16.741 1.00 89.06 179 TRP A C 1
ATOM 1432 O O . TRP A 1 179 ? -3.756 1.973 17.782 1.00 89.06 179 TRP A O 1
ATOM 1442 N N . GLN A 1 180 ? -3.863 1.757 15.549 1.00 86.88 180 GLN A N 1
ATOM 1443 C CA . GLN A 1 180 ? -2.437 1.468 15.398 1.00 86.88 180 GLN A CA 1
ATOM 1444 C C . GLN A 1 180 ? -1.550 2.673 15.735 1.00 86.88 180 GLN A C 1
ATOM 1446 O O . GLN A 1 180 ? -0.499 2.473 16.346 1.00 86.88 180 GLN A O 1
ATOM 1451 N N . GLU A 1 181 ? -1.959 3.915 15.430 1.00 81.94 181 GLU A N 1
ATOM 1452 C CA . GLU A 1 181 ? -1.217 5.112 15.872 1.00 81.94 181 GLU A CA 1
ATOM 1453 C C . GLU A 1 181 ? -1.118 5.148 17.402 1.00 81.94 181 GLU A C 1
ATOM 1455 O O . GLU A 1 181 ? -0.033 5.330 17.957 1.00 81.94 181 GLU A O 1
ATOM 1460 N N . HIS A 1 182 ? -2.242 4.918 18.088 1.00 86.50 182 HIS A N 1
ATOM 1461 C CA . HIS A 1 182 ? -2.286 4.890 19.546 1.00 86.50 182 HIS A CA 1
ATOM 1462 C C . HIS A 1 182 ? -1.351 3.817 20.123 1.00 86.50 182 HIS A C 1
ATOM 1464 O O . HIS A 1 182 ? -0.538 4.129 20.994 1.00 86.50 182 HIS A O 1
ATOM 1470 N N . LEU A 1 183 ? -1.417 2.578 19.619 1.00 86.38 183 LEU A N 1
ATOM 1471 C CA . LEU A 1 183 ? -0.535 1.498 20.077 1.00 86.38 183 LEU A CA 1
ATOM 1472 C C . LEU A 1 183 ? 0.945 1.807 19.821 1.00 86.38 183 LEU A C 1
ATOM 1474 O O . LEU A 1 183 ? 1.774 1.588 20.703 1.00 86.38 183 LEU A O 1
ATOM 1478 N N . THR A 1 184 ? 1.273 2.352 18.647 1.00 82.44 184 THR A N 1
ATOM 1479 C CA . THR A 1 184 ? 2.650 2.723 18.285 1.00 82.44 184 THR A CA 1
ATOM 1480 C C . THR A 1 184 ? 3.231 3.729 19.281 1.00 82.44 184 THR A C 1
ATOM 1482 O O . THR A 1 184 ? 4.345 3.544 19.774 1.00 82.44 184 THR A O 1
ATOM 1485 N N . LEU A 1 185 ? 2.467 4.766 19.639 1.00 78.94 185 LEU A N 1
ATOM 1486 C CA . LEU A 1 185 ? 2.904 5.780 20.605 1.00 78.94 185 LEU A CA 1
ATOM 1487 C C . LEU A 1 185 ? 2.974 5.234 22.032 1.00 78.94 185 LEU A C 1
ATOM 1489 O O . LEU A 1 185 ? 3.937 5.504 22.753 1.00 78.94 185 LEU A O 1
ATOM 1493 N N . LEU A 1 186 ? 1.976 4.441 22.433 1.00 85.12 186 LEU A N 1
ATOM 1494 C CA . LEU A 1 186 ? 1.928 3.810 23.748 1.00 85.12 186 LEU A CA 1
ATOM 1495 C C . LEU A 1 186 ? 3.172 2.942 23.974 1.00 85.12 186 LEU A C 1
ATOM 1497 O O . LEU A 1 186 ? 3.849 3.081 24.992 1.00 85.12 186 LEU A O 1
ATOM 1501 N N . PHE A 1 187 ? 3.511 2.082 23.012 1.00 83.69 187 PHE A N 1
ATOM 1502 C CA . PHE A 1 187 ? 4.687 1.224 23.119 1.00 83.69 187 PHE A CA 1
ATOM 1503 C C . PHE A 1 187 ? 5.990 2.017 23.064 1.00 83.69 187 PHE A C 1
ATOM 1505 O O . PHE A 1 187 ? 6.895 1.723 23.834 1.00 83.69 187 PHE A O 1
ATOM 1512 N N . ARG A 1 188 ? 6.093 3.078 22.260 1.00 77.94 188 ARG A N 1
ATOM 1513 C CA . ARG A 1 188 ? 7.289 3.937 22.264 1.00 77.94 188 ARG A CA 1
ATOM 1514 C C . ARG A 1 188 ? 7.583 4.555 23.633 1.00 77.94 188 ARG A C 1
ATOM 1516 O O . ARG A 1 188 ? 8.742 4.607 24.031 1.00 77.94 188 ARG A O 1
ATOM 1523 N N . VAL A 1 189 ? 6.561 5.059 24.326 1.00 78.44 189 VAL A N 1
ATOM 1524 C CA . VAL A 1 189 ? 6.750 5.759 25.607 1.00 78.44 189 VAL A CA 1
ATOM 1525 C C . VAL A 1 189 ? 6.921 4.787 26.772 1.00 78.44 189 VAL A C 1
ATOM 1527 O O . VAL A 1 189 ? 7.695 5.066 27.687 1.00 78.44 189 VAL A O 1
ATOM 1530 N N . PHE A 1 190 ? 6.215 3.655 26.749 1.00 82.31 190 PHE A N 1
ATOM 1531 C CA . PHE A 1 190 ? 6.130 2.763 27.907 1.00 82.31 190 PHE A CA 1
ATOM 1532 C C . PHE A 1 190 ? 6.862 1.425 27.754 1.00 82.31 190 PHE A C 1
ATOM 1534 O O . PHE A 1 190 ? 7.091 0.761 28.768 1.00 82.31 190 PHE A O 1
ATOM 1541 N N . CYS A 1 191 ? 7.257 1.002 26.549 1.00 80.44 191 CYS A N 1
ATOM 1542 C CA . CYS A 1 191 ? 8.114 -0.175 26.415 1.00 80.44 191 CYS A CA 1
ATOM 1543 C C . CYS A 1 191 ? 9.553 0.176 26.792 1.00 80.44 191 CYS A C 1
ATOM 1545 O O . CYS A 1 191 ? 10.106 1.198 26.388 1.00 80.44 191 CYS A O 1
ATOM 1547 N N . ALA A 1 192 ? 10.182 -0.718 27.557 1.00 74.56 192 ALA A N 1
ATOM 1548 C CA . ALA A 1 192 ? 11.618 -0.660 27.767 1.00 74.56 192 ALA A CA 1
ATOM 1549 C C . ALA A 1 192 ? 12.335 -0.732 26.404 1.00 74.56 192 ALA A C 1
ATOM 1551 O O . ALA A 1 192 ? 11.866 -1.463 25.525 1.00 74.56 192 ALA A O 1
ATOM 1552 N N . PRO A 1 193 ? 13.464 -0.022 26.223 1.00 63.84 193 PRO A N 1
ATOM 1553 C CA . PRO A 1 193 ? 14.236 -0.114 24.993 1.00 63.84 193 PRO A CA 1
ATOM 1554 C C . PRO A 1 193 ? 14.576 -1.577 24.715 1.00 63.84 193 PRO A C 1
ATOM 1556 O O . PRO A 1 193 ? 14.979 -2.317 25.622 1.00 63.84 193 PRO A O 1
ATOM 1559 N N . GLU A 1 194 ? 14.382 -1.991 23.465 1.00 61.31 194 GLU A N 1
ATOM 1560 C CA . GLU A 1 194 ? 14.648 -3.357 23.037 1.00 61.31 194 GLU A CA 1
ATOM 1561 C C . GLU A 1 194 ? 16.096 -3.719 23.383 1.00 61.31 194 GLU A C 1
ATOM 1563 O O . GLU A 1 194 ? 17.056 -3.101 22.913 1.00 61.31 194 GLU A O 1
ATOM 1568 N N . LYS A 1 195 ? 16.277 -4.744 24.221 1.00 54.53 195 LYS A N 1
ATOM 1569 C CA . LYS A 1 195 ? 17.572 -5.412 24.308 1.00 54.53 195 LYS A CA 1
ATOM 1570 C C . LYS A 1 195 ? 17.731 -6.162 22.996 1.00 54.53 195 LYS A C 1
ATOM 1572 O O . LYS A 1 195 ? 17.052 -7.163 22.786 1.00 54.53 195 LYS A O 1
ATOM 1577 N N . SER A 1 196 ? 18.600 -5.671 22.116 1.00 49.47 196 SER A N 1
ATOM 1578 C CA . SER A 1 196 ? 19.001 -6.398 20.911 1.00 49.47 196 SER A CA 1
ATOM 1579 C C . SER A 1 196 ? 19.653 -7.724 21.320 1.00 49.47 196 SER A C 1
ATOM 1581 O O . SER A 1 196 ? 20.857 -7.813 21.553 1.00 49.47 196 SER A O 1
ATOM 1583 N N . ASN A 1 197 ? 18.836 -8.767 21.452 1.00 49.50 197 ASN A N 1
ATOM 1584 C CA . ASN A 1 197 ? 19.262 -10.126 21.766 1.00 49.50 197 ASN A CA 1
ATOM 1585 C C . ASN A 1 197 ? 19.369 -10.963 20.484 1.00 49.50 197 ASN A C 1
ATOM 1587 O O . ASN A 1 197 ? 19.113 -12.164 20.485 1.00 49.50 197 ASN A O 1
ATOM 1591 N N . ALA A 1 198 ? 19.872 -10.369 19.396 1.00 49.66 198 ALA A N 1
ATOM 1592 C CA . ALA A 1 198 ? 20.308 -11.115 18.209 1.00 49.66 198 ALA A CA 1
ATOM 1593 C C . ALA A 1 198 ? 21.499 -12.063 18.495 1.00 49.66 198 ALA A C 1
ATOM 1595 O O . ALA A 1 198 ? 22.032 -12.705 17.594 1.00 49.66 198 ALA A O 1
ATOM 1596 N N . ARG A 1 199 ? 21.928 -12.165 19.758 1.00 49.50 199 ARG A N 1
ATOM 1597 C CA . ARG A 1 199 ? 22.959 -13.083 20.232 1.00 49.50 199 ARG A CA 1
ATOM 1598 C C . ARG A 1 199 ? 22.408 -14.453 20.658 1.00 49.50 199 ARG A C 1
ATOM 1600 O O . ARG A 1 199 ? 23.190 -15.392 20.734 1.00 49.50 199 ARG A O 1
ATOM 1607 N N . GLU A 1 200 ? 21.097 -14.598 20.880 1.00 46.69 200 GLU A N 1
ATOM 1608 C CA . GLU A 1 200 ? 20.476 -15.877 21.294 1.00 46.69 200 GLU A CA 1
ATOM 1609 C C . GLU A 1 200 ? 19.980 -16.751 20.127 1.00 46.69 200 GLU A C 1
ATOM 1611 O O . GLU A 1 200 ? 19.600 -17.897 20.342 1.00 46.69 200 GLU A O 1
ATOM 1616 N N . CYS A 1 201 ? 20.057 -16.271 18.879 1.00 49.47 201 CYS A N 1
ATOM 1617 C CA . CYS A 1 201 ? 19.797 -17.099 17.690 1.00 49.47 201 CYS A CA 1
ATOM 1618 C C . CYS A 1 201 ? 21.049 -17.821 17.154 1.00 49.47 201 CYS A C 1
ATOM 1620 O O . CYS A 1 201 ? 20.955 -18.582 16.192 1.00 49.47 201 CYS A O 1
ATOM 1622 N N . ALA A 1 202 ? 22.220 -17.622 17.770 1.00 45.84 202 ALA A N 1
ATOM 1623 C CA . ALA A 1 202 ? 23.369 -18.484 17.530 1.00 45.84 202 ALA A CA 1
ATOM 1624 C C . ALA A 1 202 ? 23.187 -19.764 18.357 1.00 45.84 202 ALA A C 1
ATOM 1626 O O . ALA A 1 202 ? 23.370 -19.762 19.573 1.00 45.84 202 ALA A O 1
ATOM 1627 N N . ALA A 1 203 ? 22.785 -20.848 17.693 1.00 36.47 203 ALA A N 1
ATOM 1628 C CA . ALA A 1 203 ? 22.669 -22.167 18.303 1.00 36.47 203 ALA A CA 1
ATOM 1629 C C . ALA A 1 203 ? 23.945 -22.530 19.106 1.00 36.47 203 ALA A C 1
ATOM 1631 O O . ALA A 1 203 ? 25.056 -22.328 18.603 1.00 36.47 203 ALA A O 1
ATOM 1632 N N . PRO A 1 204 ? 23.833 -23.082 20.330 1.00 46.12 204 PRO A N 1
ATOM 1633 C CA . PRO A 1 204 ?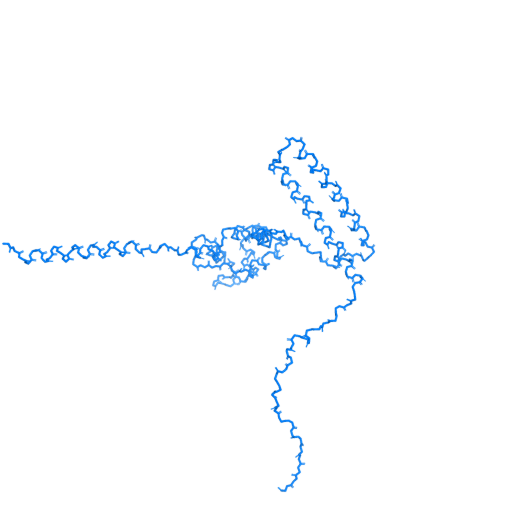 24.992 -23.558 21.077 1.00 46.12 204 PRO A CA 1
ATOM 1634 C C . PRO A 1 204 ? 25.537 -24.853 20.454 1.00 46.12 204 PRO A C 1
ATOM 1636 O O . PRO A 1 204 ? 24.831 -25.856 20.385 1.00 46.12 204 PRO A O 1
ATOM 1639 N N . GLY A 1 205 ? 26.814 -24.842 20.059 1.00 42.50 205 GLY A N 1
ATOM 1640 C CA . GLY A 1 205 ? 27.554 -25.995 19.525 1.00 42.50 205 GLY A CA 1
ATOM 1641 C C . GLY A 1 205 ? 27.668 -25.914 18.003 1.00 42.50 205 GLY A C 1
ATOM 1642 O O . GLY A 1 205 ? 26.694 -26.080 17.290 1.00 42.50 205 GLY A O 1
ATOM 1643 N N . VAL A 1 206 ? 28.826 -25.596 17.432 1.00 35.50 206 VAL A N 1
ATOM 1644 C CA . VAL A 1 206 ? 30.024 -26.441 17.450 1.00 35.50 206 VAL A CA 1
ATOM 1645 C C . VAL A 1 206 ? 31.272 -25.589 17.673 1.00 35.50 206 VAL A C 1
ATOM 1647 O O . VAL A 1 206 ? 31.556 -24.644 16.942 1.00 35.50 206 VAL A O 1
ATOM 1650 N N . VAL A 1 207 ? 32.039 -25.969 18.691 1.00 39.31 207 VAL A N 1
ATOM 1651 C CA . VAL A 1 207 ? 33.417 -25.535 18.910 1.00 39.31 207 VAL A CA 1
ATOM 1652 C C . VAL A 1 207 ? 34.261 -26.021 17.729 1.00 39.31 207 VAL A C 1
ATOM 1654 O O . VAL A 1 207 ? 34.503 -27.217 17.602 1.00 39.31 207 VAL A O 1
ATOM 1657 N N . ALA A 1 208 ? 34.732 -25.108 16.883 1.00 35.16 208 ALA A N 1
ATOM 1658 C CA . ALA A 1 208 ? 35.905 -25.342 16.048 1.00 35.16 208 ALA A CA 1
ATOM 1659 C C . ALA A 1 208 ? 37.065 -24.542 16.645 1.00 35.16 208 ALA A C 1
ATOM 1661 O O . ALA A 1 208 ? 37.317 -23.386 16.317 1.00 35.16 208 ALA A O 1
ATOM 1662 N N . SER A 1 209 ? 37.730 -25.184 17.598 1.00 35.91 209 SER A N 1
ATOM 1663 C CA . SER A 1 209 ? 39.060 -24.840 18.074 1.00 35.91 209 SER A CA 1
ATOM 1664 C C . SER A 1 209 ? 40.029 -24.724 16.897 1.00 35.91 209 SER A C 1
ATOM 1666 O O . SER A 1 209 ? 40.297 -25.723 16.231 1.00 35.91 209 SER A O 1
ATOM 1668 N N . ILE A 1 210 ? 40.609 -23.544 16.688 1.00 37.72 210 ILE A N 1
ATOM 1669 C CA . ILE A 1 210 ? 41.865 -23.416 15.947 1.00 37.72 210 ILE A CA 1
ATOM 1670 C C . ILE A 1 210 ? 42.816 -22.574 16.799 1.00 37.72 210 ILE A C 1
ATOM 1672 O O . ILE A 1 210 ? 42.695 -21.359 16.902 1.00 37.72 210 ILE A O 1
ATOM 1676 N N . ALA A 1 211 ? 43.673 -23.313 17.502 1.00 36.69 211 ALA A N 1
ATOM 1677 C CA . ALA A 1 211 ? 44.946 -22.954 18.115 1.00 36.69 211 ALA A CA 1
ATOM 1678 C C . ALA A 1 211 ? 45.300 -21.455 18.218 1.00 36.69 211 ALA A C 1
ATOM 1680 O O . ALA A 1 211 ? 45.896 -20.875 17.315 1.00 36.69 211 ALA A O 1
ATOM 1681 N N . SER A 1 212 ? 45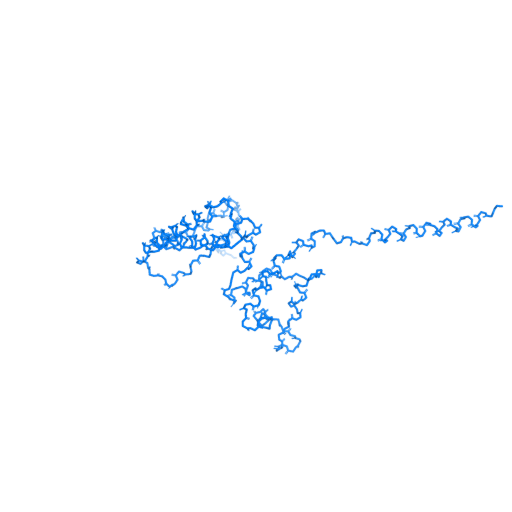.076 -20.882 19.404 1.00 38.22 212 SER A N 1
ATOM 1682 C CA . SER A 1 212 ? 45.946 -19.833 19.940 1.00 38.22 212 SER A CA 1
ATOM 1683 C C . SER A 1 212 ? 46.946 -20.506 20.882 1.00 38.22 212 SER A C 1
ATOM 1685 O O . SER A 1 212 ? 46.667 -20.734 22.056 1.00 38.22 212 SER A O 1
ATOM 1687 N N . GLY A 1 213 ? 48.083 -20.921 20.324 1.00 32.88 213 GLY A N 1
ATOM 1688 C CA . GLY A 1 213 ? 49.284 -21.259 21.080 1.00 32.88 213 GLY A CA 1
ATOM 1689 C C . GLY A 1 213 ? 50.260 -20.102 20.933 1.00 32.88 213 GLY A C 1
ATOM 1690 O O . GLY A 1 213 ? 50.958 -20.009 19.931 1.00 32.88 213 GLY A O 1
ATOM 1691 N N . CYS A 1 214 ? 50.251 -19.191 21.900 1.00 33.66 214 CYS A N 1
ATOM 1692 C CA . CYS A 1 214 ? 51.261 -18.152 22.053 1.00 33.66 214 CYS A CA 1
ATOM 1693 C C . CYS A 1 214 ? 52.471 -18.748 22.794 1.00 33.66 214 CYS A C 1
ATOM 1695 O O . CYS A 1 214 ? 52.271 -19.427 23.803 1.00 33.66 214 CYS A O 1
ATOM 1697 N N . GLY A 1 215 ? 53.698 -18.492 22.329 1.00 32.94 215 GLY A N 1
ATOM 1698 C CA . GLY A 1 215 ? 54.914 -18.793 23.093 1.00 32.94 215 GLY A CA 1
ATOM 1699 C C . GLY A 1 215 ? 56.175 -18.981 22.251 1.00 32.94 215 GLY A C 1
ATOM 1700 O O . GLY A 1 215 ? 56.503 -20.098 21.866 1.00 32.94 215 GLY A O 1
ATOM 1701 N N . GLU A 1 216 ? 56.904 -17.891 22.020 1.00 40.09 216 GLU A N 1
ATOM 1702 C CA . GLU A 1 216 ? 58.325 -17.894 21.658 1.00 40.09 216 GLU A CA 1
ATOM 1703 C C . GLU A 1 216 ? 59.164 -18.558 22.770 1.00 40.09 216 GLU A C 1
ATOM 1705 O O . GLU A 1 216 ? 58.937 -18.279 23.944 1.00 40.09 216 GLU A O 1
ATOM 1710 N N . THR A 1 217 ? 60.162 -19.381 22.425 1.00 35.78 217 THR A N 1
ATOM 1711 C CA . THR A 1 217 ? 61.503 -19.381 23.054 1.00 35.78 217 THR A CA 1
ATOM 1712 C C . THR A 1 217 ? 62.536 -20.066 22.141 1.00 35.78 217 THR A C 1
ATOM 1714 O O . THR A 1 217 ? 62.211 -20.927 21.328 1.00 35.78 217 THR A O 1
ATOM 1717 N N . ASN A 1 218 ? 63.776 -19.596 22.267 1.00 37.94 218 ASN A N 1
ATOM 1718 C CA . ASN A 1 218 ? 64.933 -19.748 21.380 1.00 37.94 218 ASN A CA 1
ATOM 1719 C C . ASN A 1 218 ? 65.593 -21.142 21.356 1.00 37.94 218 ASN A C 1
ATOM 1721 O O . ASN A 1 218 ? 65.700 -21.779 22.404 1.00 37.94 218 ASN A O 1
ATOM 1725 N N . ALA A 1 219 ? 66.185 -21.497 20.207 1.00 33.16 219 ALA A N 1
ATOM 1726 C CA . ALA A 1 219 ? 67.535 -22.066 20.056 1.00 33.16 219 ALA A CA 1
ATOM 1727 C C . ALA A 1 219 ? 68.002 -21.904 18.599 1.00 33.16 219 ALA A C 1
ATOM 1729 O O . ALA A 1 219 ? 67.184 -22.190 17.696 1.00 33.16 219 ALA A O 1
#

Radius of gyration: 31.11 Å; chains: 1; bounding box: 100×70×83 Å

pLDDT: mean 79.16, std 19.44, range [32.88, 98.25]

Organism: NCBI:txid1499973

Sequence (219 aa):
MDYLSAIQKLAVQLRKRNHRNEELTVGKEPEWKVDKQPAWLVAAIRRTIADLPHGYEEAAEILGLYKSDDITPAKDQLHNRLRSGGDQIFPLEWAMVLQDASGTRHVTDAIARRSNGVFVPLVVIDDIDNGDINQRLMESIEWIGKHSQYLRKATADGVIDQAEREQIEENSYQVMAKWQEHLTLLFRVFCAPEKSNARECAAPGVVASIASGCGETNA

InterPro domains:
  IPR009679 Bacteriophage 186, CII-like [PF06892] (92-179)
  IPR048188 YmfL-like [NF041471] (42-190)

Secondary structure (DSSP, 8-state):
--HHHHHHHHHHHHHHHHHHHHHTTS----THHHHTS-HHHHHHHHHHHHTSTTTHHHHHHHTT-B-TTSSSB-HHHHHHHHSTT-SS---HHHHHHHHHHHT--HHHHHHHHHTT----PPPPGGG--GGGHHHHHHHHHHHHHHHHHHHHHHTTTS---HHHHHHHHHHHHHHHHHHHHHHHHHHHHHSPPP---TTTTS-S---------------